Protein 4L7V (pdb70)

Solvent-accessible surface area: 9055 Å² total; per-residue (Å²): 134,95,124,24,72,196,19,32,100,77,0,40,120,78,55,3,86,29,109,75,2,20,63,6,1,77,59,11,66,90,101,64,12,108,52,115,160,75,11,35,37,20,0,47,2,1,54,21,0,53,8,65,70,139,4,65,0,0,0,3,23,5,18,42,0,21,17,0,0,0,0,8,98,18,7,106,56,0,13,0,2,14,64,49,62,79,66,12,145,28,0,85,87,9,5,101,112,44,101,12,149,37,24,28,24,79,54,6,24,5,63,106,1,24,86,90,102,29,88,0,38,0,0,0,0,28,11,7,3,53,158,40,3,106,35,0,33,99,16,0,15,99,34,0,41,0,0,0,0,23,13,117,122,101,9,54,0,54,39,12,22,64,101,76,56,111,89,86,74,98,134,39,55,66,18,175,42,108,92,20,63,64,50,128,77,70

Sequence (186 aa):
NPKADRLIQFLTEQGITSPQVLAAIHALPREEFFVAPSQPYIVAKMTELLALTPETKVLEIGTGSGYQTAVLAKLVNHVFTVERIKTLQWDAKRRLKQLDIYNVSTKHGDGWQGWPARGPFDAILVTAAAAKKVPQSLLDQLAEGGRMVIPVGEDEQYLYKIVRQGGQFISERVEAVRFVPLVAGDLA

Radius of gyration: 15.43 Å; Cα contacts (8 Å, |Δi|>4): 379; chains: 1; bounding box: 36×45×43 Å

Secondary structure (DSSP, 8-state):
-HHHHHHHHHHHHHT---HHHHHHHHTS-GGGTT----HHHHHHHHHHTT--TT-EEEEE--TTSHHHHHHHTTSSEEEEEESSHHHHHHHHHHHHHTT--SEEEEES-GGG--TTS--EEEEEE-SBBSS--HHHHHTEEEEEEEEEEEESSSEEEEEEEEETTEEEEEEEEE----B---SS--

Organism: Vibrio cholerae serotype O1 (strain ATCC 39541 / Classical Ogawa 395 / O395) (NCBI:txid345073)

CATH classification: 3.40.50.150

InterPro domains:
  IPR000682 Protein-L-isoaspartate(D-aspartate) O-methyltransferase [MF_00090] (1-208)
  IPR000682 Protein-L-isoaspartate(D-aspartate) O-methyltransferase [PS01279] (130-145)
  IPR000682 Protein-L-isoaspartate(D-aspartate) O-methyltransferase [PTHR11579] (7-203)
  IPR000682 Protein-L-isoaspartate(D-aspartate) O-methyltransferase [TIGR00080] (5-206)
  IPR029063 S-adenosyl-L-methionine-dependent methyltransferase superfamily [G3DSA:3.40.50.150] (3-206)
  IPR029063 S-adenosyl-L-methionine-dependent methyltransferase superfamily [SSF53335] (14-204)

Nearest PDB structures (foldseek):
  4l7v-assembly1_A  TM=1.005E+00  e=3.233E-41  Vibrio cholerae O395
  3lbf-assembly3_C  TM=9.858E-01  e=3.758E-30  Escherichia coli K-12
  3lbf-assembly4_D  TM=9.711E-01  e=1.357E-28  Escherichia coli K-12
  2yxe-assembly1_B  TM=9.554E-01  e=6.424E-20  Methanocaldococcus jannaschii DSM 2661
  8qby-assembly1_t  TM=8.990E-01  e=7.513E-18  Paracoccus denitrificans PD1222

B-factor: mean 43.76, std 14.06, range [22.25, 121.15]

Foldseek 3Di:
DCVLVVLLVVLVVVVQDPVLLSVLLSVDDPVCLVPVDDPNVLRVLLVLQVAAQDFEEEEEACASVNSVSSVLSHYQAYEYEHQEVVRQVNNVVVCVVVVRDRYHYDHDACLQTDVVPAQGQEYEYQFEEQDRSVNNVVSHDEQHKYWHWHRDPWIWIWIWHHYPNDIDIDTDGTDDHHHRDDDHGD

Structure (mmCIF, N/CA/C/O backbone):
data_4L7V
#
_entry.id   4L7V
#
_cell.length_a   46.904
_cell.length_b   46.904
_cell.length_c   161.182
_cell.angle_alpha   90.00
_cell.angle_beta   90.00
_cell.angle_gamma   90.00
#
_symmetry.space_group_name_H-M   'P 41 21 2'
#
loop_
_entity.id
_entity.type
_entity.pdbx_description
1 polymer 'Protein-L-isoaspartate O-methyltransferase'
2 non-polymer S-ADENOSYL-L-HOMOCYSTEINE
3 non-polymer 'CALCIUM ION'
4 non-polymer 'ACETATE ION'
5 water water
#
loop_
_atom_site.group_PDB
_atom_site.id
_atom_site.type_symbol
_atom_site.label_atom_id
_atom_site.label_alt_id
_atom_site.label_comp_id
_atom_site.label_asym_id
_atom_site.label_entity_id
_atom_site.label_seq_id
_atom_site.pdbx_PDB_ins_code
_atom_site.Cartn_x
_atom_site.Cartn_y
_atom_site.Cartn_z
_atom_site.occupancy
_atom_site.B_iso_or_equiv
_atom_site.auth_seq_id
_atom_site.auth_comp_id
_atom_site.auth_asym_id
_atom_site.auth_atom_id
_atom_site.pdbx_PDB_model_num
ATOM 1 N N . ASN A 1 20 ? 1.213 10.080 -14.223 1.00 89.48 3 ASN A N 1
ATOM 2 C CA . ASN A 1 20 ? 0.491 8.895 -13.772 1.00 88.06 3 ASN A CA 1
ATOM 3 C C . ASN A 1 20 ? -0.973 9.179 -13.445 1.00 82.64 3 ASN A C 1
ATOM 4 O O . ASN A 1 20 ? -1.292 10.198 -12.830 1.00 80.24 3 ASN A O 1
ATOM 9 N N . PRO A 1 21 ? -1.864 8.263 -13.855 1.00 79.82 4 PRO A N 1
ATOM 10 C CA . PRO A 1 21 ? -3.321 8.409 -13.785 1.00 75.88 4 PRO A CA 1
ATOM 11 C C . PRO A 1 21 ? -3.836 8.896 -12.433 1.00 70.17 4 PRO A C 1
ATOM 12 O O . PRO A 1 21 ? -4.409 9.985 -12.381 1.00 68.45 4 PRO A O 1
ATOM 16 N N . LYS A 1 22 ? -3.642 8.122 -11.367 1.00 66.95 5 LYS A N 1
ATOM 17 C CA . LYS A 1 22 ? -4.227 8.472 -10.067 1.00 62.04 5 LYS A CA 1
ATOM 18 C C . LYS A 1 22 ? -3.862 9.878 -9.582 1.00 56.78 5 LYS A C 1
ATOM 19 O O . LYS A 1 22 ? -4.733 10.628 -9.139 1.00 55.90 5 LYS A O 1
ATOM 25 N N . ALA A 1 23 ? -2.583 10.234 -9.663 1.00 54.22 6 ALA A N 1
ATOM 26 C CA . ALA A 1 23 ? -2.157 11.581 -9.294 1.00 50.00 6 ALA A CA 1
ATOM 27 C C . ALA A 1 23 ? -2.903 12.607 -10.140 1.00 50.02 6 ALA A C 1
ATOM 28 O O . ALA A 1 23 ? -3.463 13.573 -9.621 1.00 48.65 6 ALA A O 1
ATOM 30 N N . ASP A 1 24 ? -2.919 12.370 -11.448 1.00 52.58 7 ASP A N 1
ATOM 31 C CA . ASP A 1 24 ? -3.590 13.254 -12.393 1.00 52.78 7 ASP A CA 1
ATOM 32 C C . ASP A 1 24 ? -5.109 13.259 -12.204 1.00 49.69 7 ASP A C 1
ATOM 33 O O . ASP A 1 24 ? -5.744 14.310 -12.277 1.00 48.93 7 ASP A O 1
ATOM 38 N N . ARG A 1 25 ? -5.694 12.089 -11.972 1.00 48.47 8 ARG A N 1
ATOM 39 C CA . ARG A 1 25 ? -7.128 12.019 -11.745 1.00 47.65 8 ARG A CA 1
ATOM 40 C C . ARG A 1 25 ? -7.504 12.889 -10.547 1.00 46.90 8 ARG A C 1
ATOM 41 O O . ARG A 1 25 ? -8.429 13.699 -10.627 1.00 49.09 8 ARG A O 1
ATOM 49 N N . LEU A 1 26 ? -6.770 12.741 -9.447 1.00 45.58 9 LEU A N 1
ATOM 50 C CA . LEU A 1 26 ? -7.073 13.494 -8.235 1.00 43.07 9 LEU A CA 1
ATOM 51 C C . LEU A 1 26 ? -6.929 14.995 -8.436 1.00 42.30 9 LEU A C 1
ATOM 52 O O . LEU A 1 26 ? -7.781 15.773 -8.000 1.00 40.61 9 LEU A O 1
ATOM 57 N N . ILE A 1 27 ? -5.841 15.407 -9.077 1.00 41.73 10 ILE A N 1
ATOM 58 C CA . ILE A 1 27 ? -5.630 16.823 -9.323 1.00 40.94 10 ILE A CA 1
ATOM 59 C C . ILE A 1 27 ? -6.729 17.349 -10.239 1.00 40.63 10 ILE A C 1
ATOM 60 O O . ILE A 1 27 ? -7.235 18.460 -10.046 1.00 37.85 10 ILE A O 1
ATOM 65 N N . GLN A 1 28 ? -7.099 16.544 -11.235 1.00 39.08 11 GLN A N 1
ATOM 66 C CA . GLN A 1 28 ? -8.203 16.900 -12.123 1.00 39.61 11 GLN A CA 1
ATOM 67 C C . GLN A 1 28 ? -9.474 17.117 -11.311 1.00 41.39 11 GLN A C 1
ATOM 68 O O . GLN A 1 28 ? -10.167 18.117 -11.481 1.00 38.36 11 GLN A O 1
ATOM 74 N N . PHE A 1 29 ? -9.770 16.170 -10.426 1.00 43.74 12 PHE A N 1
ATOM 75 C CA . PHE A 1 29 ? -10.907 16.281 -9.507 1.00 46.36 12 PHE A CA 1
ATOM 76 C C . PHE A 1 29 ? -10.923 17.601 -8.742 1.00 41.93 12 PHE A C 1
ATOM 77 O O . PHE A 1 29 ? -11.921 18.320 -8.743 1.00 44.09 12 PHE A O 1
ATOM 85 N N . LEU A 1 30 ? -9.811 17.914 -8.091 1.00 34.86 13 LEU A N 1
ATOM 86 C CA . LEU A 1 30 ? -9.735 19.110 -7.268 1.00 38.37 13 LEU A CA 1
ATOM 87 C C . LEU A 1 30 ? -10.042 20.375 -8.068 1.00 41.82 13 LEU A C 1
ATOM 88 O O . LEU A 1 30 ? -10.795 21.242 -7.605 1.00 42.11 13 LEU A O 1
ATOM 93 N N . THR A 1 31 ? -9.466 20.486 -9.266 1.00 41.54 14 THR A N 1
ATOM 94 C CA . THR A 1 31 ? -9.672 21.681 -10.077 1.00 34.96 14 THR A CA 1
ATOM 95 C C . THR A 1 31 ? -11.153 21.852 -10.385 1.00 38.99 14 THR A C 1
ATOM 96 O O . THR A 1 31 ? -11.668 22.970 -10.431 1.00 38.32 14 THR A O 1
ATOM 100 N N . GLU A 1 32 ? -11.842 20.733 -10.575 1.00 41.98 15 GLU A N 1
ATOM 101 C CA . GLU A 1 32 ? -13.279 20.761 -10.829 1.00 46.27 15 GLU A CA 1
ATOM 102 C C . GLU A 1 32 ? -14.057 21.227 -9.600 1.00 49.05 15 GLU A C 1
ATOM 103 O O . GLU A 1 32 ? -15.168 21.751 -9.721 1.00 53.13 15 GLU A O 1
ATOM 109 N N . GLN A 1 33 ? -13.473 21.026 -8.421 1.00 43.29 16 GLN A N 1
ATOM 110 C CA . GLN A 1 33 ? -14.092 21.454 -7.180 1.00 41.85 16 GLN A CA 1
ATOM 111 C C . GLN A 1 33 ? -13.811 22.919 -6.908 1.00 44.01 16 GLN A C 1
ATOM 112 O O . GLN A 1 33 ? -14.387 23.505 -6.001 1.00 46.49 16 GLN A O 1
ATOM 118 N N . GLY A 1 34 ? -12.918 23.515 -7.688 1.00 41.96 17 GLY A N 1
ATOM 119 C CA . GLY A 1 34 ? -12.632 24.930 -7.530 1.00 40.28 17 GLY A CA 1
ATOM 120 C C . GLY A 1 34 ? -11.330 25.189 -6.799 1.00 38.83 17 GLY A C 1
ATOM 121 O O . GLY A 1 34 ? -11.103 26.272 -6.258 1.00 31.30 17 GLY A O 1
ATOM 122 N N . ILE A 1 35 ? -10.464 24.186 -6.792 1.00 39.72 18 ILE A N 1
ATOM 123 C CA . ILE A 1 35 ? -9.164 24.315 -6.152 1.00 39.32 18 ILE A CA 1
ATOM 124 C C . ILE A 1 35 ? -8.073 24.321 -7.213 1.00 41.16 18 ILE A C 1
ATOM 125 O O . ILE A 1 35 ? -7.749 23.279 -7.775 1.00 43.23 18 ILE A O 1
ATOM 130 N N . THR A 1 36 ? -7.504 25.491 -7.489 1.00 41.69 19 THR A N 1
ATOM 131 C CA . THR A 1 36 ? -6.541 25.608 -8.579 1.00 42.28 19 THR A CA 1
ATOM 132 C C . THR A 1 36 ? -5.235 26.274 -8.185 1.00 40.94 19 THR A C 1
ATOM 133 O O . THR A 1 36 ? -4.441 26.628 -9.048 1.00 41.33 19 THR A O 1
ATOM 137 N N . SER A 1 37 ? -5.017 26.461 -6.890 1.00 36.39 20 SER A N 1
ATOM 138 C CA . SER A 1 37 ? -3.740 26.974 -6.429 1.00 36.79 20 SER A CA 1
ATOM 139 C C . SER A 1 37 ? -2.672 26.005 -6.899 1.00 36.60 20 SER A C 1
ATOM 140 O O .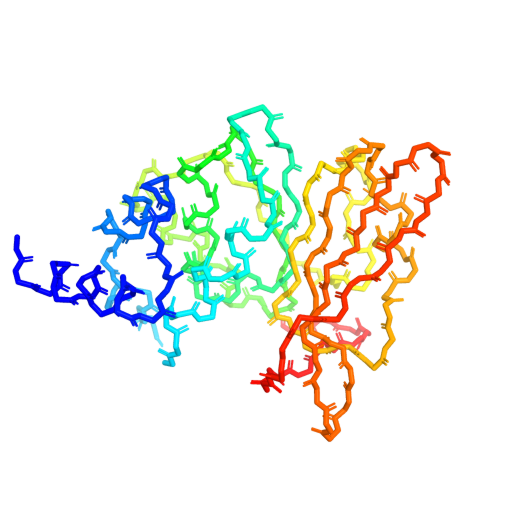 SER A 1 37 ? -2.647 24.854 -6.470 1.00 38.34 20 SER A O 1
ATOM 143 N N . PRO A 1 38 ? -1.795 26.454 -7.809 1.00 39.56 21 PRO A N 1
ATOM 144 C CA . PRO A 1 38 ? -0.802 25.525 -8.353 1.00 41.49 21 PRO A CA 1
ATOM 145 C C . PRO A 1 38 ? 0.058 24.956 -7.238 1.00 43.38 21 PRO A C 1
ATOM 146 O O . PRO A 1 38 ? 0.421 23.783 -7.279 1.00 44.95 21 PRO A O 1
ATOM 150 N N . GLN A 1 39 ? 0.367 25.789 -6.249 1.00 45.11 22 GLN A N 1
ATOM 151 C CA . GLN A 1 39 ? 1.140 25.376 -5.084 1.00 45.62 22 GLN A CA 1
ATOM 152 C C . GLN A 1 39 ? 0.528 24.144 -4.423 1.00 39.21 22 GLN A C 1
ATOM 153 O O . GLN A 1 39 ? 1.177 23.109 -4.279 1.00 39.45 22 GLN A O 1
ATOM 159 N N . VAL A 1 40 ? -0.728 24.263 -4.022 1.00 33.19 23 VAL A N 1
ATOM 160 C CA . VAL A 1 40 ? -1.376 23.185 -3.294 1.00 34.83 23 VAL A CA 1
ATOM 161 C C . VAL A 1 40 ? -1.522 21.922 -4.129 1.00 33.84 23 VAL A C 1
ATOM 162 O O . VAL A 1 40 ? -1.280 20.824 -3.637 1.00 39.22 23 VAL A O 1
ATOM 166 N N . LEU A 1 41 ? -1.913 22.076 -5.385 1.00 32.58 24 LEU A N 1
ATOM 167 C CA . LEU A 1 41 ? -2.077 20.929 -6.286 1.00 34.92 24 LEU A CA 1
ATOM 168 C C . LEU A 1 41 ? -0.785 20.134 -6.515 1.00 35.68 24 LEU A C 1
ATOM 169 O O . LEU A 1 41 ? -0.813 18.910 -6.653 1.00 34.82 24 LEU A O 1
ATOM 174 N N . ALA A 1 42 ? 0.344 20.827 -6.577 1.00 34.11 25 ALA A N 1
ATOM 175 C CA . ALA A 1 42 ? 1.618 20.147 -6.781 1.00 36.77 25 ALA A CA 1
ATOM 176 C C . ALA A 1 42 ? 2.044 19.428 -5.505 1.00 39.14 25 ALA A C 1
ATOM 177 O O . ALA A 1 42 ? 2.457 18.271 -5.543 1.00 38.87 25 ALA A O 1
ATOM 179 N N . ALA A 1 43 ? 1.957 20.125 -4.376 1.00 39.70 26 ALA A N 1
ATOM 180 C CA . ALA A 1 43 ? 2.214 19.496 -3.082 1.00 40.25 26 ALA A CA 1
ATOM 181 C C . ALA A 1 43 ? 1.444 18.186 -3.017 1.00 39.17 26 ALA A C 1
ATOM 182 O O . ALA A 1 43 ? 2.013 17.134 -2.754 1.00 40.23 26 ALA A O 1
ATOM 184 N N . ILE A 1 44 ? 0.148 18.260 -3.295 1.00 38.35 27 ILE A N 1
ATOM 185 C CA . ILE A 1 44 ? -0.727 17.099 -3.207 1.00 37.03 27 ILE A CA 1
ATOM 186 C C . ILE A 1 44 ? -0.372 16.007 -4.203 1.00 38.82 27 ILE A C 1
ATOM 187 O O . ILE A 1 44 ? -0.291 14.833 -3.849 1.00 42.31 27 ILE A O 1
ATOM 192 N N . HIS A 1 45 ? -0.148 16.401 -5.451 1.00 42.32 28 HIS A N 1
ATOM 193 C CA . HIS A 1 45 ? 0.181 15.461 -6.516 1.00 40.30 28 HIS A CA 1
ATOM 194 C C . HIS A 1 45 ? 1.451 14.666 -6.212 1.00 41.98 28 HIS A C 1
ATOM 195 O O . HIS A 1 45 ? 1.630 13.550 -6.705 1.00 43.35 28 HIS A O 1
ATOM 202 N N . ALA A 1 46 ? 2.329 15.240 -5.398 1.00 42.25 29 ALA A N 1
ATOM 203 C CA . ALA A 1 46 ? 3.615 14.615 -5.114 1.00 46.95 29 ALA A CA 1
ATOM 204 C C . ALA A 1 46 ? 3.507 13.488 -4.085 1.00 48.72 29 ALA A C 1
ATOM 205 O O . ALA A 1 46 ? 4.458 12.735 -3.876 1.00 52.80 29 ALA A O 1
ATOM 207 N N . LEU A 1 47 ? 2.344 13.369 -3.451 1.00 45.51 30 LEU A N 1
ATOM 208 C CA . LEU A 1 47 ? 2.179 12.459 -2.320 1.00 46.60 30 LEU A CA 1
ATOM 209 C C . LEU A 1 47 ? 1.280 11.263 -2.614 1.00 46.93 30 LEU A C 1
ATOM 210 O O . LEU A 1 47 ? 0.090 11.431 -2.882 1.00 47.34 30 LEU A O 1
ATOM 215 N N . PRO A 1 48 ? 1.839 10.046 -2.543 1.00 46.91 31 PRO A N 1
ATOM 216 C CA . PRO A 1 48 ? 1.015 8.848 -2.724 1.00 49.46 31 PRO A CA 1
ATOM 217 C C . PRO A 1 48 ? 0.002 8.738 -1.595 1.00 54.61 31 PRO A C 1
ATOM 218 O O . PRO A 1 48 ? 0.322 8.317 -0.481 1.00 57.67 31 PRO A O 1
ATOM 222 N N . ARG A 1 49 ? -1.223 9.145 -1.886 1.00 56.55 32 ARG A N 1
ATOM 223 C CA . ARG A 1 49 ? -2.265 9.187 -0.880 1.00 57.60 32 ARG A CA 1
ATOM 224 C C . ARG A 1 49 ? -2.454 7.807 -0.262 1.00 59.14 32 ARG A C 1
ATOM 225 O O . ARG A 1 49 ? -2.629 7.673 0.952 1.00 58.67 32 ARG A O 1
ATOM 233 N N . GLU A 1 50 ? -2.387 6.781 -1.103 1.00 58.70 33 GLU A N 1
ATOM 234 C CA A GLU A 1 50 ? -2.653 5.419 -0.654 0.31 61.50 33 GLU A CA 1
ATOM 235 C CA B GLU A 1 50 ? -2.637 5.411 -0.678 0.69 61.65 33 GLU A CA 1
ATOM 236 C C . GLU A 1 50 ? -1.581 4.898 0.300 1.00 62.27 33 GLU A C 1
ATOM 237 O O . GLU A 1 50 ? -1.745 3.843 0.915 1.00 65.74 33 GLU A O 1
ATOM 248 N N . PHE A 1 51 ? -0.492 5.643 0.434 1.00 56.83 34 PHE A N 1
ATOM 249 C CA . PHE A 1 51 ? 0.587 5.253 1.336 1.00 52.92 34 PHE A CA 1
ATOM 250 C C . PHE A 1 51 ? 0.282 5.690 2.767 1.00 51.56 34 PHE A C 1
ATOM 251 O O . PHE A 1 51 ? 0.788 5.124 3.737 1.00 50.03 34 PHE A O 1
ATOM 259 N N . PHE A 1 52 ? -0.561 6.701 2.899 1.00 51.26 35 PHE A N 1
ATOM 260 C CA . PHE A 1 52 ? -0.930 7.172 4.217 1.00 52.46 35 PHE A CA 1
ATOM 261 C C . PHE A 1 52 ? -2.103 6.371 4.783 1.00 59.35 35 PHE A C 1
ATOM 262 O O . PHE A 1 52 ? -3.032 6.918 5.371 1.00 57.00 35 PHE A O 1
ATOM 270 N N . VAL A 1 53 ? -2.041 5.059 4.586 1.00 69.51 36 VAL A N 1
ATOM 271 C CA . VAL A 1 53 ? -2.934 4.127 5.260 1.00 79.97 36 VAL A CA 1
ATOM 272 C C . VAL A 1 53 ? -2.100 2.942 5.734 1.00 91.50 36 VAL A C 1
ATOM 273 O O . VAL A 1 53 ? -2.618 1.842 5.924 1.00 95.00 36 VAL A O 1
ATOM 277 N N . ALA A 1 54 ? -0.804 3.189 5.928 1.00 97.97 37 ALA A N 1
ATOM 278 C CA . ALA A 1 54 ? 0.174 2.144 6.242 1.00 107.03 37 ALA A CA 1
ATOM 279 C C . ALA A 1 54 ? -0.366 1.047 7.171 1.00 115.15 37 ALA A C 1
ATOM 280 O O . ALA A 1 54 ? -0.776 -0.013 6.692 1.00 118.19 37 ALA A O 1
ATOM 282 N N . PRO A 1 55 ? -0.354 1.283 8.499 1.00 118.42 38 PRO A N 1
ATOM 283 C CA . PRO A 1 55 ? -1.005 0.328 9.407 1.00 121.15 38 PRO A CA 1
ATOM 284 C C . PRO A 1 55 ? -2.526 0.475 9.399 1.00 119.81 38 PRO A C 1
ATOM 285 O O . PRO A 1 55 ? -3.179 0.019 10.340 1.00 120.34 38 PRO A O 1
ATOM 289 N N . SER A 1 76 ? -11.339 9.432 2.799 1.00 88.24 59 SER A N 1
ATOM 290 C CA . SER A 1 76 ? -12.145 10.647 2.869 1.00 86.53 59 SER A CA 1
ATOM 291 C C . SER A 1 76 ? -11.725 11.685 1.828 1.00 81.33 59 SER A C 1
ATOM 292 O O . SER A 1 76 ? -11.065 11.361 0.838 1.00 83.30 59 SER A O 1
ATOM 295 N N . GLN A 1 77 ? -12.103 12.937 2.072 1.00 71.77 60 GLN A N 1
ATOM 296 C CA . GLN A 1 77 ? -11.954 13.986 1.075 1.00 62.67 60 GLN A CA 1
ATOM 297 C C . GLN A 1 77 ? -10.595 14.670 1.048 1.00 52.81 60 GLN A C 1
ATOM 298 O O . GLN A 1 77 ? -10.273 15.476 1.913 1.00 48.95 60 GLN A O 1
ATOM 304 N N . PRO A 1 78 ? -9.801 14.361 0.022 1.00 48.22 61 PRO A N 1
ATOM 305 C CA . PRO A 1 78 ? -8.592 15.134 -0.263 1.00 45.24 61 PRO A CA 1
ATOM 306 C C . PRO A 1 78 ? -8.961 16.566 -0.655 1.00 40.40 61 PRO A C 1
ATOM 307 O O . PRO A 1 78 ? -8.099 17.442 -0.643 1.00 38.07 61 PRO A O 1
ATOM 311 N N . TYR A 1 79 ? -10.225 16.805 -0.996 1.00 37.73 62 TYR A N 1
ATOM 312 C CA . TYR A 1 79 ? -10.691 18.175 -1.173 1.00 38.20 62 TYR A CA 1
ATOM 313 C C . TYR A 1 79 ? -10.578 19.020 0.111 1.00 38.99 62 TYR A C 1
ATOM 314 O O . TYR A 1 79 ? -10.115 20.160 0.075 1.00 40.88 62 TYR A O 1
ATOM 323 N N . ILE A 1 80 ? -11.018 18.469 1.239 1.00 38.50 63 ILE A N 1
ATOM 324 C CA . ILE A 1 80 ? -10.918 19.176 2.514 1.00 36.14 63 ILE A CA 1
ATOM 325 C C . ILE A 1 80 ? -9.472 19.587 2.793 1.00 32.22 63 ILE A C 1
ATOM 326 O O . ILE A 1 80 ? -9.191 20.710 3.248 1.00 29.70 63 ILE A O 1
ATOM 331 N N . VAL A 1 81 ? -8.553 18.670 2.521 1.00 29.83 64 VAL A N 1
ATOM 332 C CA . VAL A 1 81 ? -7.141 18.955 2.709 1.00 29.73 64 VAL A CA 1
ATOM 333 C C . VAL A 1 81 ? -6.659 20.096 1.823 1.00 33.89 64 VAL A C 1
ATOM 334 O O . VAL A 1 81 ? -5.862 20.925 2.254 1.00 35.75 64 VAL A O 1
ATOM 338 N N . ALA A 1 82 ? -7.128 20.114 0.575 1.00 35.63 65 ALA A N 1
ATOM 339 C CA . ALA A 1 82 ? -6.738 21.131 -0.399 1.00 33.85 65 ALA A CA 1
ATOM 340 C C . ALA A 1 82 ? -7.277 22.496 -0.000 1.00 31.45 65 ALA A C 1
ATOM 341 O O . ALA A 1 82 ? -6.557 23.501 -0.034 1.00 31.16 65 ALA A O 1
ATOM 343 N N . LYS A 1 83 ? -8.548 22.522 0.387 1.00 31.92 66 LYS A N 1
ATOM 344 C CA . LYS A 1 83 ? -9.211 23.764 0.788 1.00 31.87 66 LYS A CA 1
ATOM 345 C C . LYS A 1 83 ? -8.576 24.376 2.043 1.00 30.56 66 LYS A C 1
ATOM 346 O O . LYS A 1 83 ? -8.211 25.551 2.042 1.00 30.46 66 LYS A O 1
ATOM 352 N N . MET A 1 84 ? -8.424 23.580 3.099 1.00 31.83 67 MET A N 1
ATOM 353 C CA . MET A 1 84 ? -7.817 24.083 4.334 1.00 31.30 67 MET A CA 1
ATOM 354 C C . MET A 1 84 ? -6.405 24.578 4.048 1.00 33.01 67 MET A C 1
ATOM 355 O O . MET A 1 84 ? -6.005 25.647 4.511 1.00 33.40 67 MET A O 1
ATOM 360 N N . THR A 1 85 ? -5.667 23.795 3.265 1.00 35.16 68 THR A N 1
ATOM 361 C CA . THR A 1 85 ? -4.295 24.133 2.897 1.00 35.67 68 THR A CA 1
ATOM 362 C C . THR A 1 85 ? -4.244 25.447 2.147 1.00 36.70 68 THR A C 1
ATOM 363 O O . THR A 1 85 ? -3.389 26.283 2.407 1.00 38.76 68 THR A O 1
ATOM 367 N N . GLU A 1 86 ? -5.164 25.614 1.205 1.00 38.65 69 GLU A N 1
ATOM 368 C CA . GLU A 1 86 ? -5.251 26.834 0.420 1.00 39.57 69 GLU A CA 1
ATOM 369 C C . GLU A 1 86 ? -5.543 28.029 1.328 1.00 38.09 69 GLU A C 1
ATOM 370 O O . GLU A 1 86 ? -4.981 29.107 1.154 1.00 37.90 69 GLU A O 1
ATOM 376 N N . LEU A 1 87 ? -6.412 27.824 2.311 1.00 35.63 70 LEU A N 1
ATOM 377 C CA . LEU A 1 87 ? -6.822 28.898 3.220 1.00 33.18 70 LEU A CA 1
ATOM 378 C C . LEU A 1 87 ? -5.690 29.451 4.076 1.00 30.14 70 LEU A C 1
ATOM 379 O O . LEU A 1 87 ? -5.720 30.621 4.462 1.00 27.73 70 LEU A O 1
ATOM 384 N N . LEU A 1 88 ? -4.704 28.612 4.387 1.00 29.77 71 LEU A N 1
ATOM 385 C CA . LEU A 1 88 ? -3.585 29.037 5.232 1.00 28.61 71 LEU A CA 1
ATOM 386 C C . LEU A 1 88 ? -2.671 29.983 4.480 1.00 33.20 71 LEU A C 1
ATOM 387 O O . LEU A 1 88 ? -1.796 30.613 5.071 1.00 35.56 71 LEU A O 1
ATOM 392 N N . ALA A 1 89 ? -2.862 30.079 3.167 1.00 34.75 72 ALA A N 1
ATOM 393 C CA . ALA A 1 89 ? -2.049 30.975 2.359 1.00 34.13 72 ALA A CA 1
ATOM 394 C C . ALA A 1 89 ? -0.573 30.811 2.718 1.00 35.93 72 ALA A C 1
ATOM 395 O O . ALA A 1 89 ? 0.068 31.747 3.195 1.00 36.16 72 ALA A O 1
ATOM 397 N N . LEU A 1 90 ? -0.033 29.621 2.485 1.00 34.58 73 LEU A N 1
ATOM 398 C CA . LEU A 1 90 ? 1.311 29.316 2.948 1.00 35.91 73 LEU A CA 1
ATOM 399 C C . LEU A 1 90 ? 2.365 29.950 2.075 1.00 41.54 73 LEU A C 1
ATOM 400 O O . LEU A 1 90 ? 2.155 30.174 0.887 1.00 45.94 73 LEU A O 1
ATOM 405 N N . THR A 1 91 ? 3.505 30.246 2.680 1.00 42.71 74 THR A N 1
ATOM 406 C CA . THR A 1 91 ? 4.674 30.664 1.930 1.00 41.36 74 THR A CA 1
ATOM 407 C C . THR A 1 91 ? 5.877 29.975 2.547 1.00 42.19 74 THR A C 1
ATOM 408 O O . THR A 1 91 ? 5.861 29.629 3.727 1.00 45.87 74 THR A O 1
ATOM 412 N N . PRO A 1 92 ? 6.920 29.752 1.748 1.00 43.44 75 PRO A N 1
ATOM 413 C CA . PRO A 1 92 ? 8.095 29.012 2.216 1.00 47.19 75 PRO A CA 1
ATOM 414 C C . PRO A 1 92 ? 8.656 29.553 3.530 1.00 54.96 75 PRO A C 1
ATOM 415 O O . PRO A 1 92 ? 9.358 28.819 4.222 1.00 60.96 75 PRO A O 1
ATOM 419 N N . GLU A 1 93 ? 8.344 30.801 3.874 1.00 54.03 76 GLU A N 1
ATOM 420 C CA . GLU A 1 93 ? 8.815 31.389 5.130 1.00 52.47 76 GLU A CA 1
ATOM 421 C C . GLU A 1 93 ? 7.815 31.217 6.273 1.00 50.25 76 GLU A C 1
ATOM 422 O O . GLU A 1 93 ? 7.990 31.773 7.354 1.00 51.65 76 GLU A O 1
ATOM 428 N N . THR A 1 94 ? 6.767 30.442 6.032 1.00 46.39 77 THR A N 1
ATOM 429 C CA . THR A 1 94 ? 5.710 30.297 7.013 1.00 44.98 77 THR A CA 1
ATOM 430 C C . THR A 1 94 ? 6.060 29.241 8.047 1.00 47.18 77 THR A C 1
ATOM 431 O O . THR A 1 94 ? 6.532 28.155 7.706 1.00 51.46 77 THR A O 1
ATOM 435 N N . LYS A 1 95 ? 5.852 29.587 9.313 1.00 44.18 78 LYS A N 1
ATOM 436 C CA . LYS A 1 95 ? 6.047 28.662 10.421 1.00 44.02 78 LYS A CA 1
ATOM 437 C C . LYS A 1 95 ? 4.672 28.098 10.773 1.00 38.76 78 LYS A C 1
ATOM 438 O O . LYS A 1 95 ? 3.761 28.850 11.112 1.00 39.28 78 LYS A O 1
ATOM 444 N N . VAL A 1 96 ? 4.504 26.784 10.660 1.00 35.44 79 VAL A N 1
ATOM 445 C CA . VAL A 1 96 ? 3.173 26.185 10.787 1.00 32.50 79 VAL A CA 1
ATOM 446 C C . VAL A 1 96 ? 3.020 25.321 12.027 1.00 31.86 79 VAL A C 1
ATOM 447 O O . VAL A 1 96 ? 3.919 24.567 12.381 1.00 33.86 79 VAL A O 1
ATOM 451 N N . LEU A 1 97 ? 1.871 25.437 12.685 1.00 31.93 80 LEU A N 1
ATOM 452 C CA . LEU A 1 97 ? 1.491 24.498 13.728 1.00 28.19 80 LEU A CA 1
ATOM 453 C C . LEU A 1 97 ? 0.303 23.699 13.235 1.00 27.17 80 LEU A C 1
ATOM 454 O O . LEU A 1 97 ? -0.714 24.275 12.852 1.00 30.20 80 LEU A O 1
ATOM 459 N N . GLU A 1 98 ? 0.428 22.376 13.230 1.00 27.14 81 GLU A N 1
ATOM 460 C CA . GLU A 1 98 ? -0.695 21.512 12.868 1.00 26.61 81 GLU A CA 1
ATOM 461 C C . GLU A 1 98 ? -1.193 20.762 14.098 1.00 31.00 81 GLU A C 1
ATOM 462 O O . GLU A 1 98 ? -0.407 20.243 14.885 1.00 33.50 81 GLU A O 1
ATOM 468 N N . ILE A 1 99 ? -2.506 20.712 14.258 1.00 30.00 82 ILE A N 1
ATOM 469 C CA . ILE A 1 99 ? -3.104 19.934 15.317 1.00 27.40 82 ILE A CA 1
ATOM 470 C C . ILE A 1 99 ? -3.829 18.732 14.715 1.00 28.40 82 ILE A C 1
ATOM 471 O O . ILE A 1 99 ? -4.735 18.897 13.892 1.00 28.40 82 ILE A O 1
ATOM 476 N N . GLY A 1 100 ? -3.410 17.531 15.115 1.00 25.60 83 GLY A N 1
ATOM 477 C CA . GLY A 1 100 ? -4.038 16.299 14.676 1.00 25.96 83 GLY A CA 1
ATOM 478 C C . GLY A 1 100 ? -3.241 15.585 13.600 1.00 32.97 83 GLY A C 1
ATOM 479 O O . GLY A 1 100 ? -3.726 15.362 12.486 1.00 37.71 83 GLY A O 1
ATOM 480 N N . THR A 1 101 ? -2.013 15.213 13.927 1.00 33.33 84 THR A N 1
ATOM 481 C CA . THR A 1 101 ? -1.126 14.626 12.936 1.00 35.06 84 THR A CA 1
ATOM 482 C C . THR A 1 101 ? -1.762 13.476 12.153 1.00 36.94 84 THR A C 1
ATOM 483 O O . THR A 1 101 ? -1.662 13.418 10.923 1.00 43.46 84 THR A O 1
ATOM 487 N N . GLY A 1 102 ? -2.410 12.562 12.863 1.00 33.14 85 GLY A N 1
ATOM 488 C CA . GLY A 1 102 ? -3.127 11.464 12.230 1.00 32.54 85 GLY A CA 1
ATOM 489 C C . GLY A 1 102 ? -2.287 10.529 11.375 1.00 35.57 85 GLY A C 1
ATOM 490 O O . GLY A 1 102 ? -1.326 9.914 11.853 1.00 33.19 85 GLY A O 1
ATOM 491 N N . SER A 1 103 ? -2.666 10.393 10.106 1.00 34.05 86 SER A N 1
ATOM 492 C CA . SER A 1 103 ? -1.915 9.554 9.188 1.00 33.55 86 SER A CA 1
ATOM 493 C C . SER A 1 103 ? -0.653 10.279 8.776 1.00 38.46 86 SER A C 1
ATOM 494 O O . SER A 1 103 ? 0.308 9.662 8.325 1.00 40.15 86 SER A O 1
ATOM 497 N N . GLY A 1 104 ? -0.670 11.599 8.915 1.00 38.76 87 GLY A N 1
ATOM 498 C CA . GLY A 1 104 ? 0.445 12.418 8.478 1.00 40.83 87 GLY A CA 1
ATOM 499 C C . GLY A 1 104 ? 0.311 12.926 7.050 1.00 41.11 87 GLY A C 1
ATOM 500 O O . GLY A 1 104 ? 1.200 13.612 6.548 1.00 30.96 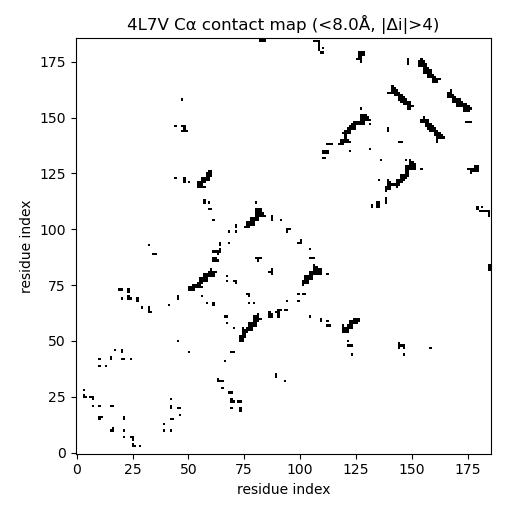87 GLY A O 1
ATOM 501 N N . TYR A 1 105 ? -0.801 12.597 6.398 1.00 40.87 88 TYR A N 1
ATOM 502 C CA . TYR A 1 105 ? -1.048 13.032 5.024 1.00 39.35 88 TYR A CA 1
ATOM 503 C C . TYR A 1 105 ? -1.038 14.544 4.908 1.00 35.27 88 TYR A C 1
ATOM 504 O O . TYR A 1 105 ? -0.252 15.112 4.150 1.00 35.94 88 TYR A O 1
ATOM 513 N N . GLN A 1 106 ? -1.922 15.195 5.655 1.00 32.15 89 GLN A N 1
ATOM 514 C CA . GLN A 1 106 ? -2.003 16.652 5.624 1.00 30.90 89 GLN A CA 1
ATOM 515 C C . GLN A 1 106 ? -0.715 17.278 6.160 1.00 34.36 89 GLN A C 1
ATOM 516 O O . GLN A 1 106 ? -0.361 18.411 5.805 1.00 35.65 89 GLN A O 1
ATOM 522 N N . THR A 1 107 ? -0.014 16.537 7.014 1.00 33.02 90 THR A N 1
ATOM 523 C CA . THR A 1 107 ? 1.272 16.985 7.528 1.00 33.85 90 THR A CA 1
ATOM 524 C C . THR A 1 107 ? 2.223 17.119 6.348 1.00 36.65 90 THR A C 1
ATOM 525 O O . THR A 1 107 ? 2.870 18.153 6.158 1.00 36.44 90 THR A O 1
ATOM 529 N N . ALA A 1 108 ? 2.286 16.053 5.555 1.00 37.69 91 ALA A N 1
ATOM 530 C CA . ALA A 1 108 ? 3.163 15.968 4.393 1.00 36.25 91 ALA A CA 1
ATOM 531 C C . ALA A 1 108 ? 2.875 17.065 3.377 1.00 34.22 91 ALA A C 1
ATOM 532 O O . ALA A 1 108 ? 3.799 17.658 2.818 1.00 33.48 91 ALA A O 1
ATOM 534 N N . VAL A 1 109 ? 1.593 17.332 3.146 1.00 32.62 92 VAL A N 1
ATOM 535 C CA . VAL A 1 109 ? 1.179 18.418 2.268 1.00 32.91 92 VAL A CA 1
ATOM 536 C C . VAL A 1 109 ? 1.761 19.750 2.730 1.00 33.74 92 VAL A C 1
ATOM 537 O O . VAL A 1 109 ? 2.267 20.532 1.928 1.00 37.41 92 VAL A O 1
ATOM 541 N N . LEU A 1 110 ? 1.676 19.998 4.032 1.00 31.36 93 LEU A N 1
ATOM 542 C CA . LEU A 1 110 ? 2.169 21.224 4.643 1.00 28.75 93 LEU A CA 1
ATOM 543 C C . LEU A 1 110 ? 3.672 21.362 4.498 1.00 32.88 93 LEU A C 1
ATOM 544 O O . LEU A 1 110 ? 4.183 22.449 4.231 1.00 37.76 93 LEU A O 1
ATOM 549 N N . ALA A 1 111 ? 4.378 20.254 4.702 1.00 36.30 94 ALA A N 1
ATOM 550 C CA . ALA A 1 111 ? 5.837 20.255 4.706 1.00 40.86 94 ALA A CA 1
ATOM 551 C C . ALA A 1 111 ? 6.422 20.601 3.348 1.00 44.83 94 ALA A C 1
ATOM 552 O O . ALA A 1 111 ? 7.502 21.186 3.271 1.00 49.67 94 ALA A O 1
ATOM 554 N N . LYS A 1 112 ? 5.720 20.238 2.278 1.00 42.57 95 LYS A N 1
ATOM 555 C CA . LYS A 1 112 ? 6.200 20.533 0.934 1.00 43.55 95 LYS A CA 1
ATOM 556 C C . LYS A 1 112 ? 6.093 22.025 0.671 1.00 44.68 95 LYS A C 1
ATOM 557 O O . LYS A 1 112 ? 6.662 22.533 -0.293 1.00 50.44 95 LYS A O 1
ATOM 563 N N . LEU A 1 113 ? 5.359 22.729 1.524 1.00 39.34 96 LEU A N 1
ATOM 564 C CA . LEU A 1 113 ? 4.990 24.103 1.215 1.00 38.90 96 LEU A CA 1
ATOM 565 C C . LEU A 1 113 ? 5.650 25.147 2.097 1.00 40.70 96 LEU A C 1
ATOM 566 O O . LEU A 1 113 ? 5.789 26.299 1.695 1.00 41.63 96 LEU A O 1
ATOM 571 N N . VAL A 1 114 ? 6.054 24.747 3.298 1.00 42.24 97 VAL A N 1
ATOM 572 C CA . VAL A 1 114 ? 6.685 25.675 4.224 1.00 41.48 97 VAL A CA 1
ATOM 573 C C . VAL A 1 114 ? 8.053 25.141 4.641 1.00 44.67 97 VAL A C 1
ATOM 574 O O . VAL A 1 114 ? 8.346 23.963 4.447 1.00 44.59 97 VAL A O 1
ATOM 578 N N . ASN A 1 115 ? 8.902 25.999 5.195 1.00 48.18 98 ASN A N 1
ATOM 579 C CA . ASN A 1 115 ? 10.224 25.543 5.615 1.00 52.44 98 ASN A CA 1
ATOM 580 C C . ASN A 1 115 ? 10.200 24.616 6.840 1.00 51.92 98 ASN A C 1
ATOM 581 O O . ASN A 1 115 ? 10.993 23.681 6.922 1.00 56.44 98 ASN A O 1
ATOM 586 N N . HIS A 1 116 ? 9.287 24.845 7.778 1.00 46.42 99 HIS A N 1
ATOM 587 C CA . HIS A 1 116 ? 9.164 23.907 8.895 1.00 45.92 99 HIS A CA 1
ATOM 588 C C . HIS A 1 116 ? 7.763 23.758 9.461 1.00 41.50 99 HIS A C 1
ATOM 589 O O . HIS A 1 116 ? 7.042 24.737 9.628 1.00 38.82 99 HIS A O 1
ATOM 596 N N . VAL A 1 117 ? 7.402 22.520 9.782 1.00 41.47 100 VAL A N 1
ATOM 597 C CA . VAL A 1 117 ? 6.101 22.217 10.365 1.00 37.72 100 VAL A CA 1
ATOM 598 C C . VAL A 1 117 ? 6.220 21.662 11.789 1.00 39.72 100 VAL A C 1
ATOM 599 O O . VAL A 1 117 ? 7.061 20.810 12.075 1.00 44.16 100 VAL A O 1
ATOM 603 N N . PHE A 1 118 ? 5.378 22.159 12.684 1.00 35.15 101 PHE A N 1
ATOM 604 C CA . PHE A 1 118 ? 5.286 21.601 14.025 1.00 35.91 101 PHE A CA 1
ATOM 605 C C . PHE A 1 118 ? 3.907 20.981 14.189 1.00 37.55 101 PHE A C 1
ATOM 606 O O . PHE A 1 118 ? 2.886 21.663 14.017 1.00 37.83 101 PHE A O 1
ATOM 614 N N . THR A 1 119 ? 3.869 19.690 14.515 1.00 37.37 102 THR A N 1
ATOM 615 C CA . THR A 1 119 ? 2.603 18.956 14.505 1.00 35.91 102 THR A CA 1
ATOM 616 C C . THR A 1 119 ? 2.342 18.154 15.783 1.00 36.39 102 THR A C 1
ATOM 617 O O . THR A 1 119 ? 3.245 17.535 16.354 1.00 39.94 102 THR A O 1
ATOM 621 N N . VAL A 1 120 ? 1.088 18.168 16.218 1.00 34.40 103 VAL A N 1
ATOM 622 C CA . VAL A 1 120 ? 0.704 17.585 17.497 1.00 35.19 103 VAL A CA 1
ATOM 623 C C . VAL A 1 120 ? -0.386 16.516 17.349 1.00 34.35 103 VAL A C 1
ATOM 624 O O . VAL A 1 120 ? -1.452 16.774 16.794 1.00 35.75 103 VAL A O 1
ATOM 628 N N . GLU A 1 121 ? -0.114 15.315 17.843 1.00 33.65 104 GLU A N 1
ATOM 629 C CA . GLU A 1 121 ? -1.118 14.255 17.865 1.00 34.22 104 GLU A CA 1
ATOM 630 C C . GLU A 1 121 ? -1.214 13.654 19.272 1.00 36.12 104 GLU A C 1
ATOM 631 O O . GLU A 1 121 ? -0.189 13.416 19.915 1.00 35.66 104 GLU A O 1
ATOM 637 N N . ARG A 1 122 ? -2.435 13.402 19.745 1.00 31.92 105 ARG A N 1
ATOM 638 C CA . ARG A 1 122 ? -2.623 12.917 21.108 1.00 32.56 105 ARG A CA 1
ATOM 639 C C . ARG A 1 122 ? -2.601 11.398 21.213 1.00 34.03 105 ARG A C 1
ATOM 640 O O . ARG A 1 122 ? -2.426 10.860 22.301 1.00 35.18 105 ARG A O 1
ATOM 648 N N . ILE A 1 123 ? -2.788 10.709 20.091 1.00 33.32 106 ILE A N 1
ATOM 649 C CA . ILE A 1 123 ? -2.743 9.251 20.072 1.00 37.22 106 ILE A CA 1
ATOM 650 C C . ILE A 1 123 ? -1.319 8.808 19.795 1.00 36.99 106 ILE A C 1
ATOM 651 O O . ILE A 1 123 ? -0.743 9.180 18.794 1.00 37.34 106 ILE A O 1
ATOM 656 N N . LYS A 1 124 ? -0.736 8.022 20.686 1.00 48.22 107 LYS A N 1
ATOM 657 C CA . LYS A 1 124 ? 0.690 7.747 20.588 1.00 40.73 107 LYS A CA 1
ATOM 658 C C . LYS A 1 124 ? 1.073 7.016 19.305 1.00 41.76 107 LYS A C 1
ATOM 659 O O . LYS A 1 124 ? 1.971 7.442 18.585 1.00 41.50 107 LYS A O 1
ATOM 665 N N . THR A 1 125 ? 0.408 5.901 19.038 1.00 43.25 108 THR A N 1
ATOM 666 C CA . THR A 1 125 ? 0.788 5.051 17.927 1.00 47.58 108 THR A CA 1
ATOM 667 C C . THR A 1 125 ? 0.668 5.812 16.613 1.00 45.00 108 THR A C 1
ATOM 668 O O . THR A 1 125 ? 1.460 5.600 15.700 1.00 43.59 108 THR A O 1
ATOM 672 N N . LEU A 1 126 ? -0.321 6.699 16.528 1.00 40.19 109 LEU A N 1
ATOM 673 C CA . LEU A 1 126 ? -0.516 7.515 15.337 1.00 41.00 109 LEU A CA 1
ATOM 674 C C . LEU A 1 126 ? 0.660 8.460 15.137 1.00 44.39 109 LEU A C 1
ATOM 675 O O . LEU A 1 126 ? 1.081 8.721 14.012 1.00 44.27 109 LEU A O 1
ATOM 680 N N . GLN A 1 127 ? 1.185 8.981 16.236 1.00 46.16 110 GLN A N 1
ATOM 681 C CA . GLN A 1 127 ? 2.324 9.878 16.165 1.00 47.58 110 GLN A CA 1
ATOM 682 C C . GLN A 1 127 ? 3.545 9.111 15.665 1.00 49.92 110 GLN A C 1
ATOM 683 O O . GLN A 1 127 ? 4.278 9.586 14.798 1.00 51.95 110 GLN A O 1
ATOM 689 N N . TRP A 1 128 ? 3.748 7.915 16.206 1.00 48.88 111 TRP A N 1
ATOM 690 C CA . TRP A 1 128 ? 4.838 7.053 15.772 1.00 54.00 111 TRP A CA 1
ATOM 691 C C . TRP A 1 128 ? 4.801 6.816 14.262 1.00 56.50 111 TRP A C 1
ATOM 692 O O . TRP A 1 128 ? 5.780 7.079 13.558 1.00 56.31 111 TRP A O 1
ATOM 703 N N . ASP A 1 129 ? 3.672 6.310 13.774 1.00 55.71 112 ASP A N 1
ATOM 704 C CA . ASP A 1 129 ? 3.519 6.012 12.357 1.00 55.05 112 ASP A CA 1
ATOM 705 C C . ASP A 1 129 ? 3.871 7.226 11.520 1.00 54.26 112 ASP A C 1
ATOM 706 O O . ASP A 1 129 ? 4.893 7.248 10.835 1.00 55.24 112 ASP A O 1
ATOM 711 N N . ALA A 1 130 ? 3.009 8.232 11.589 1.00 39.65 113 ALA A N 1
ATOM 712 C CA . ALA A 1 130 ? 3.185 9.458 10.830 1.00 37.84 113 ALA A CA 1
ATOM 713 C C . ALA A 1 130 ? 4.634 9.911 10.824 1.00 48.17 113 ALA A C 1
ATOM 714 O O . ALA A 1 130 ? 5.179 10.292 9.788 1.00 51.65 113 ALA A O 1
ATOM 716 N N . LYS A 1 131 ? 5.256 9.871 11.990 1.00 46.34 114 LYS A N 1
ATOM 717 C CA . LYS A 1 131 ? 6.656 10.227 12.108 1.00 47.97 114 LYS A CA 1
ATOM 718 C C . LYS A 1 131 ? 7.473 9.345 11.168 1.00 49.77 114 LYS A C 1
ATOM 719 O O . LYS A 1 131 ? 8.363 9.817 10.459 1.00 46.68 114 LYS A O 1
ATOM 725 N N . ARG A 1 132 ? 7.150 8.058 11.163 1.00 52.39 115 ARG A N 1
ATOM 726 C CA . ARG A 1 132 ? 7.879 7.086 10.368 1.00 57.47 115 ARG A CA 1
ATOM 727 C C . ARG A 1 132 ? 7.660 7.302 8.869 1.00 56.79 115 ARG A C 1
ATOM 728 O O . ARG A 1 132 ? 8.588 7.186 8.073 1.00 49.50 115 ARG A O 1
ATOM 736 N N . ARG A 1 133 ? 6.425 7.616 8.492 1.00 52.12 116 ARG A N 1
ATOM 737 C CA . ARG A 1 133 ? 6.095 7.841 7.093 1.00 50.48 116 ARG A CA 1
ATOM 738 C C . ARG A 1 133 ? 6.867 9.032 6.545 1.00 50.24 116 ARG A C 1
ATOM 739 O O . ARG A 1 133 ? 7.339 9.004 5.401 1.00 50.52 116 ARG A O 1
ATOM 747 N N . LEU A 1 134 ? 6.990 10.077 7.361 1.00 44.47 117 LEU A N 1
ATOM 748 C CA . LEU A 1 134 ? 7.600 11.323 6.910 1.00 43.45 117 LEU A CA 1
ATOM 749 C C . LEU A 1 1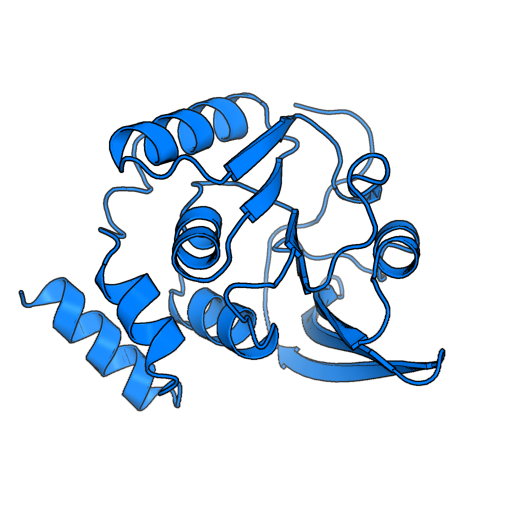34 ? 9.082 11.134 6.610 1.00 47.24 117 LEU A C 1
ATOM 750 O O . LEU A 1 134 ? 9.618 11.741 5.679 1.00 47.65 117 LEU A O 1
ATOM 755 N N . LYS A 1 135 ? 9.735 10.276 7.388 1.00 48.48 118 LYS A N 1
ATOM 756 C CA . LYS A 1 135 ? 11.140 9.952 7.157 1.00 52.18 118 LYS A CA 1
ATOM 757 C C . LYS A 1 135 ? 11.326 9.070 5.927 1.00 54.13 118 LYS A C 1
ATOM 758 O O . LYS A 1 135 ? 12.330 9.173 5.221 1.00 56.18 118 LYS A O 1
ATOM 764 N N . GLN A 1 136 ? 10.363 8.190 5.682 1.00 51.51 119 GLN A N 1
ATOM 765 C CA . GLN A 1 136 ? 10.421 7.307 4.528 1.00 59.54 119 GLN A CA 1
ATOM 766 C C . GLN A 1 136 ? 10.266 8.086 3.224 1.00 60.08 119 GLN A C 1
ATOM 767 O O . GLN A 1 136 ? 10.712 7.638 2.169 1.00 64.20 119 GLN A O 1
ATOM 773 N N . LEU A 1 137 ? 9.624 9.248 3.308 1.00 56.16 120 LEU A N 1
ATOM 774 C CA . LEU A 1 137 ? 9.436 10.119 2.154 1.00 53.55 120 LEU A CA 1
ATOM 775 C C . LEU A 1 137 ? 10.478 11.228 2.178 1.00 53.96 120 LEU A C 1
ATOM 776 O O . LEU A 1 137 ? 10.343 12.235 1.483 1.00 53.78 120 LEU A O 1
ATOM 781 N N . ASP A 1 138 ? 11.509 11.043 2.993 1.00 54.34 121 ASP A N 1
ATOM 782 C CA . ASP A 1 138 ? 12.570 12.035 3.127 1.00 56.77 121 ASP A CA 1
ATOM 783 C C . ASP A 1 138 ? 12.042 13.445 3.378 1.00 54.98 121 ASP A C 1
ATOM 784 O O . ASP A 1 138 ? 12.569 14.418 2.846 1.00 57.03 121 ASP A O 1
ATOM 789 N N . ILE A 1 139 ? 11.002 13.541 4.201 1.00 53.42 122 ILE A N 1
ATOM 790 C CA . ILE A 1 139 ? 10.471 14.825 4.646 1.00 48.47 122 ILE A CA 1
ATOM 791 C C . ILE A 1 139 ? 10.961 15.097 6.055 1.00 49.47 122 ILE A C 1
ATOM 792 O O . ILE A 1 139 ? 10.364 14.620 7.017 1.00 49.54 122 ILE A O 1
ATOM 797 N N . TYR A 1 140 ? 12.039 15.867 6.173 1.00 50.84 123 TYR A N 1
ATOM 798 C CA . TYR A 1 140 ? 12.707 16.065 7.457 1.00 55.43 123 TYR A CA 1
ATOM 799 C C . TYR A 1 140 ? 12.495 17.451 8.087 1.00 52.87 123 TYR A C 1
ATOM 800 O O . TYR A 1 140 ? 13.186 17.802 9.039 1.00 55.34 123 TYR A O 1
ATOM 809 N N . ASN A 1 141 ? 11.564 18.246 7.572 1.00 48.46 124 ASN A N 1
ATOM 810 C CA . ASN A 1 141 ? 11.337 19.567 8.156 1.00 47.84 124 ASN A CA 1
ATOM 811 C C . ASN A 1 141 ? 10.100 19.594 9.044 1.00 46.31 124 ASN A C 1
ATOM 812 O O . ASN A 1 141 ? 9.355 20.577 9.071 1.00 46.56 124 ASN A O 1
ATOM 817 N N . VAL A 1 142 ? 9.906 18.509 9.787 1.00 42.61 125 VAL A N 1
ATOM 818 C CA . VAL A 1 142 ? 8.720 18.345 10.601 1.00 40.21 125 VAL A CA 1
ATOM 819 C C . VAL A 1 142 ? 9.084 1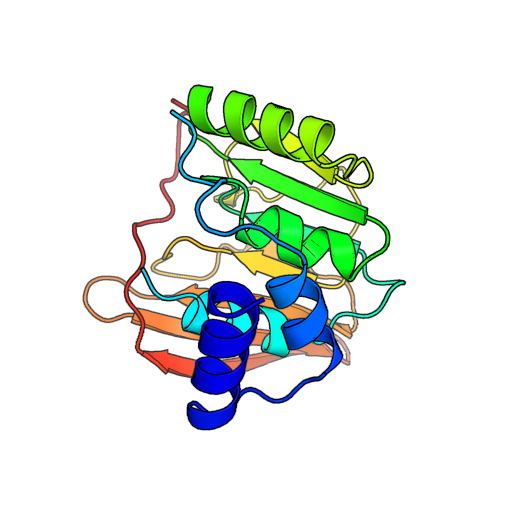7.917 12.017 1.00 39.65 125 VAL A C 1
ATOM 820 O O . VAL A 1 142 ? 9.819 16.951 12.221 1.00 44.14 125 VAL A O 1
ATOM 824 N N . SER A 1 143 ? 8.573 18.651 12.993 1.00 36.43 126 SER A N 1
ATOM 825 C CA . SER A 1 143 ? 8.730 18.265 14.386 1.00 39.94 126 SER A CA 1
ATOM 826 C C . SER A 1 143 ? 7.394 17.763 14.916 1.00 38.48 126 SER A C 1
ATOM 827 O O . SER A 1 143 ? 6.415 18.505 14.938 1.00 37.85 126 SER A O 1
ATOM 830 N N . THR A 1 144 ? 7.343 16.493 15.308 1.00 42.32 127 THR A N 1
ATOM 831 C CA . THR A 1 144 ? 6.113 15.911 15.851 1.00 44.48 127 THR A CA 1
ATOM 832 C C . THR A 1 144 ? 6.152 15.905 17.370 1.00 45.98 127 THR A C 1
ATOM 833 O O . THR A 1 144 ? 7.225 15.930 17.968 1.00 47.89 127 THR A O 1
ATOM 837 N N . LYS A 1 145 ? 4.978 15.853 17.992 1.00 45.11 128 LYS A N 1
ATOM 838 C CA . LYS A 1 145 ? 4.876 15.853 19.455 1.00 40.02 128 LYS A CA 1
ATOM 839 C C . LYS A 1 145 ? 3.649 15.080 19.902 1.00 37.83 128 LYS A C 1
ATOM 840 O O . LYS A 1 145 ? 2.548 15.358 19.425 1.00 36.15 128 LYS A O 1
ATOM 846 N N . HIS A 1 146 ? 3.833 14.122 20.814 1.00 35.15 129 HIS A N 1
ATOM 847 C CA . HIS A 1 146 ? 2.703 13.416 21.425 1.00 34.92 129 HIS A CA 1
ATOM 848 C C . HIS A 1 146 ? 2.161 14.270 22.564 1.00 34.11 129 HIS A C 1
ATOM 849 O O . HIS A 1 146 ? 2.800 14.399 23.604 1.00 36.89 129 HIS A O 1
ATOM 856 N N . GLY A 1 147 ? 0.992 14.864 22.349 1.00 32.22 130 GLY A N 1
ATOM 857 C CA . GLY A 1 147 ? 0.443 15.839 23.273 1.00 33.99 130 GLY A CA 1
ATOM 858 C C . GLY A 1 147 ? -0.969 16.282 22.913 1.00 38.41 130 GLY A C 1
ATOM 859 O O . GLY A 1 147 ? -1.626 15.690 22.052 1.00 35.57 130 GLY A O 1
ATOM 860 N N . ASP A 1 148 ? -1.430 17.340 23.576 1.00 43.33 131 ASP A N 1
ATOM 861 C CA . ASP A 1 148 ? -2.820 17.788 23.490 1.00 41.52 131 ASP A CA 1
ATOM 862 C C . ASP A 1 148 ? -2.939 19.142 22.786 1.00 42.16 131 ASP A C 1
ATOM 863 O O . ASP A 1 148 ? -2.645 20.186 23.364 1.00 45.71 131 ASP A O 1
ATOM 868 N N . GLY A 1 149 ? -3.385 19.116 21.534 1.00 37.27 132 GLY A N 1
ATOM 869 C CA . GLY A 1 149 ? -3.453 20.317 20.723 1.00 36.04 132 GLY A CA 1
ATOM 870 C C . GLY A 1 149 ? -4.186 21.490 21.345 1.00 35.14 132 GLY A C 1
ATOM 871 O O . GLY A 1 149 ? -3.925 22.632 20.989 1.00 38.04 132 GLY A O 1
ATOM 872 N N . TRP A 1 150 ? -5.103 21.218 22.271 1.00 32.63 133 TRP A N 1
ATOM 873 C CA . TRP A 1 150 ? -5.803 22.295 22.967 1.00 29.50 133 TRP A CA 1
ATOM 874 C C . TRP A 1 150 ? -4.811 23.297 23.540 1.00 29.89 133 TRP A C 1
ATOM 875 O O . TRP A 1 150 ? -5.149 24.461 23.757 1.00 31.00 133 TRP A O 1
ATOM 886 N N . GLN A 1 151 ? -3.586 22.836 23.782 1.00 30.73 134 GLN A N 1
ATOM 887 C CA . GLN A 1 151 ? -2.568 23.650 24.441 1.00 32.10 134 GLN A CA 1
ATOM 888 C C . GLN A 1 151 ? -1.605 24.246 23.429 1.00 33.66 134 GLN A C 1
ATOM 889 O O . GLN A 1 151 ? -0.771 25.089 23.767 1.00 33.05 134 GLN A O 1
ATOM 895 N N . GLY A 1 152 ? -1.718 23.797 22.184 1.00 35.11 135 GLY A N 1
ATOM 896 C CA . GLY A 1 152 ? -0.839 24.268 21.136 1.00 35.55 135 GLY A CA 1
ATOM 897 C C . GLY A 1 152 ? 0.569 23.761 21.347 1.00 34.80 135 GLY A C 1
ATOM 898 O O . GLY A 1 152 ? 0.767 22.618 21.755 1.00 34.73 135 GLY A O 1
ATOM 899 N N . TRP A 1 153 ? 1.543 24.617 21.058 1.00 34.49 136 TRP A N 1
ATOM 900 C CA . TRP A 1 153 ? 2.945 24.290 21.243 1.00 36.69 136 TRP A CA 1
ATOM 901 C C . TRP A 1 153 ? 3.713 25.585 21.468 1.00 40.95 136 TRP A C 1
ATOM 902 O O . TRP A 1 153 ? 4.545 25.978 20.659 1.00 45.84 136 TRP A O 1
ATOM 913 N N . PRO A 1 154 ? 3.441 26.237 22.598 1.00 41.92 137 PRO A N 1
ATOM 914 C CA . PRO A 1 154 ? 3.943 27.569 22.941 1.00 43.97 137 PRO A CA 1
ATOM 915 C C . PRO A 1 154 ? 5.446 27.668 22.752 1.00 43.50 137 PRO A C 1
ATOM 916 O O . PRO A 1 154 ? 5.922 28.578 22.074 1.00 45.45 137 PRO A O 1
ATOM 920 N N . ALA A 1 155 ? 6.177 26.741 23.362 1.00 42.05 138 ALA A N 1
ATOM 921 C CA . ALA A 1 155 ? 7.629 26.745 23.297 1.00 47.35 138 ALA A CA 1
ATOM 922 C C . ALA A 1 155 ? 8.083 27.232 21.932 1.00 49.54 138 ALA A C 1
ATOM 923 O O . ALA A 1 155 ? 8.767 28.244 21.819 1.00 53.01 138 ALA A O 1
ATOM 925 N N . ARG A 1 156 ? 7.685 26.512 20.891 1.00 51.18 139 ARG A N 1
ATOM 926 C CA . ARG A 1 156 ? 7.973 26.929 19.530 1.00 52.72 139 ARG A CA 1
ATOM 927 C C . ARG A 1 156 ? 7.204 28.213 19.248 1.00 53.81 139 ARG A C 1
ATOM 928 O O . ARG A 1 156 ? 5.989 28.258 19.396 1.00 48.00 139 ARG A O 1
ATOM 936 N N . GLY A 1 157 ? 7.932 29.257 18.860 1.00 61.72 140 GLY A N 1
ATOM 937 C CA . GLY A 1 157 ? 7.416 30.619 18.829 1.00 60.96 140 GLY A CA 1
ATOM 938 C C . GLY A 1 157 ? 6.038 30.796 18.230 1.00 56.02 140 GLY A C 1
ATOM 939 O O . GLY A 1 157 ? 5.400 29.826 17.826 1.00 56.33 140 GLY A O 1
ATOM 940 N N . PRO A 1 158 ? 5.569 32.049 18.161 1.00 49.95 141 PRO A N 1
ATOM 941 C CA . PRO A 1 158 ? 4.290 32.314 17.504 1.00 43.96 141 PRO A CA 1
ATOM 942 C C . PRO A 1 158 ? 4.316 31.692 16.109 1.00 44.17 141 PRO A C 1
ATOM 943 O O . PRO A 1 158 ? 5.379 31.600 15.490 1.00 46.05 141 PRO A O 1
ATOM 947 N N . PHE A 1 159 ? 3.162 31.262 15.624 1.00 38.21 142 PHE A N 1
ATOM 948 C CA . PHE A 1 159 ? 3.099 30.598 14.339 1.00 37.62 142 PHE A CA 1
ATOM 949 C C . PHE A 1 159 ? 2.402 31.467 13.296 1.00 38.37 142 PHE A C 1
ATOM 950 O O . PHE A 1 159 ? 1.454 32.193 13.602 1.00 38.18 142 PHE A O 1
ATOM 958 N N . ASP A 1 160 ? 2.890 31.399 12.065 1.00 39.64 143 ASP A N 1
ATOM 959 C CA . ASP A 1 160 ? 2.301 32.150 10.963 1.00 38.65 143 ASP A CA 1
ATOM 960 C C . ASP A 1 160 ? 1.017 31.488 10.480 1.00 36.85 143 ASP A C 1
ATOM 961 O O . ASP A 1 160 ? 0.066 32.156 10.081 1.00 36.45 143 ASP A O 1
ATOM 966 N N . ALA A 1 161 ? 0.980 30.167 10.528 1.00 36.67 144 ALA A N 1
ATOM 967 C CA . ALA A 1 161 ? -0.230 29.458 10.133 1.00 33.49 144 ALA A CA 1
ATOM 968 C C . ALA A 1 161 ? -0.574 28.389 11.151 1.00 32.79 144 ALA A C 1
ATOM 969 O O . ALA A 1 161 ? 0.291 27.644 11.600 1.00 33.59 144 ALA A O 1
ATOM 971 N N . ILE A 1 162 ? -1.844 28.310 11.520 1.00 33.83 145 ILE A N 1
ATOM 972 C CA . ILE A 1 162 ? -2.267 27.263 12.429 1.00 31.85 145 ILE A CA 1
ATOM 973 C C . ILE A 1 162 ? -3.371 26.446 11.804 1.00 32.42 145 ILE A C 1
ATOM 974 O O . ILE A 1 162 ? -4.437 26.974 11.474 1.00 33.19 145 ILE A O 1
ATOM 979 N N . LEU A 1 163 ? -3.104 25.156 11.631 1.00 31.22 146 LEU A N 1
ATOM 980 C CA . LEU A 1 163 ? -4.089 24.261 11.051 1.00 30.89 146 LEU A CA 1
ATOM 981 C C . LEU A 1 163 ? -4.563 23.236 12.082 1.00 32.31 146 LEU A C 1
ATOM 982 O O . LEU A 1 163 ? -3.767 22.562 12.734 1.00 33.11 146 LEU A O 1
ATOM 987 N N . VAL A 1 164 ? -5.869 23.122 12.235 1.00 30.23 147 VAL A N 1
ATOM 988 C CA . VAL A 1 164 ? -6.396 22.221 13.230 1.00 30.56 147 VAL A CA 1
ATOM 989 C C . VAL A 1 164 ? -7.334 21.309 12.500 1.00 29.43 147 VAL A C 1
ATOM 990 O O . VAL A 1 164 ? -8.232 21.773 11.807 1.00 28.82 147 VAL A O 1
ATOM 994 N N . THR A 1 165 ? -7.118 20.006 12.639 1.00 31.18 148 THR A N 1
ATOM 995 C CA . THR A 1 165 ? -7.862 19.052 11.833 1.00 29.72 148 THR A CA 1
ATOM 996 C C . THR A 1 165 ? -8.801 18.193 12.660 1.00 28.09 148 THR A C 1
ATOM 997 O O . THR A 1 165 ? -9.136 17.085 12.252 1.00 27.24 148 THR A O 1
ATOM 1001 N N . ALA A 1 166 ? -9.226 18.718 13.810 1.00 28.29 149 ALA A N 1
ATOM 1002 C CA . ALA A 1 166 ? -10.262 18.092 14.634 1.00 27.34 149 ALA A CA 1
ATOM 1003 C C . ALA A 1 166 ? -11.265 19.147 15.097 1.00 26.38 149 ALA A C 1
ATOM 1004 O O . ALA A 1 166 ? -10.894 20.284 15.369 1.00 27.43 149 ALA A O 1
ATOM 1006 N N . ALA A 1 167 ? -12.537 18.778 15.183 1.00 24.40 150 ALA A N 1
ATOM 1007 C CA . ALA A 1 167 ? -13.566 19.753 15.539 1.00 25.08 150 ALA A CA 1
ATOM 1008 C C . ALA A 1 167 ? -13.477 20.194 17.000 1.00 34.72 150 ALA A C 1
ATOM 1009 O O . ALA A 1 167 ? -13.253 19.371 17.894 1.00 36.90 150 ALA A O 1
ATOM 1011 N N . ALA A 1 168 ? -13.647 21.496 17.233 1.00 33.88 151 ALA A N 1
ATOM 1012 C CA . ALA A 1 168 ? -13.781 22.038 18.583 1.00 31.13 151 ALA A CA 1
ATOM 1013 C C . ALA A 1 168 ? -15.032 22.900 18.647 1.00 34.59 151 ALA A C 1
ATOM 1014 O O . ALA A 1 168 ? -15.342 23.617 17.698 1.00 36.56 151 ALA A O 1
ATOM 1016 N N . ALA A 1 169 ? -15.745 22.830 19.768 1.00 36.13 152 ALA A N 1
ATOM 1017 C CA . ALA A 1 169 ? -17.004 23.550 19.929 1.00 34.79 152 ALA A CA 1
ATOM 1018 C C . ALA A 1 169 ? -16.744 25.044 19.964 1.00 35.99 152 ALA A C 1
ATOM 1019 O O . ALA A 1 169 ? -17.614 25.838 19.616 1.00 40.38 152 ALA A O 1
ATOM 1021 N N . LYS A 1 170 ? -15.537 25.406 20.397 1.00 32.21 153 LYS A N 1
ATOM 1022 C CA A LYS A 1 170 ? -15.093 26.796 20.474 0.53 31.09 153 LYS A CA 1
ATOM 1023 C CA B LYS A 1 170 ? -15.099 26.795 20.419 0.47 30.90 153 LYS A CA 1
ATOM 1024 C C . LYS A 1 170 ? -13.598 26.828 20.190 1.00 31.78 153 LYS A C 1
ATOM 1025 O O . LYS A 1 170 ? -12.898 25.849 20.446 1.00 35.59 153 LYS A O 1
ATOM 1036 N N . VAL A 1 171 ? -13.100 27.949 19.685 1.00 35.97 154 VAL A N 1
ATOM 1037 C CA . VAL A 1 171 ? -11.679 28.052 19.388 1.00 35.81 154 VAL A CA 1
ATOM 1038 C C . VAL A 1 171 ? -10.847 27.958 20.658 1.00 38.48 154 VAL A C 1
ATOM 1039 O O . VAL A 1 171 ? -11.027 28.745 21.582 1.00 40.71 154 VAL A O 1
ATOM 1043 N N . PRO A 1 172 ? -9.936 26.980 20.719 1.00 36.44 155 PRO A N 1
ATOM 1044 C CA . PRO A 1 172 ? -9.015 26.949 21.854 1.00 32.47 155 PRO A CA 1
ATOM 1045 C C . PRO A 1 172 ? -8.297 28.283 21.950 1.00 37.21 155 PRO A C 1
ATOM 1046 O O . PRO A 1 172 ? -7.634 28.673 20.988 1.00 43.93 155 PRO A O 1
ATOM 1050 N N . GLN A 1 173 ? -8.428 28.972 23.079 1.00 31.71 156 GLN A N 1
ATOM 1051 C CA . GLN A 1 173 ? -7.829 30.296 23.242 1.00 34.69 156 GLN A CA 1
ATOM 1052 C C . GLN A 1 173 ? -6.303 30.233 23.190 1.00 35.28 156 GLN A C 1
ATOM 1053 O O . GLN A 1 173 ? -5.638 31.203 22.801 1.00 36.33 156 GLN A O 1
ATOM 1059 N N . SER A 1 174 ? -5.750 29.086 23.575 1.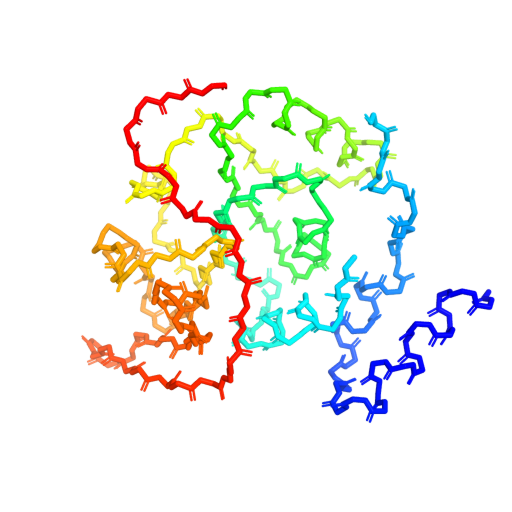00 36.37 157 SER A N 1
ATOM 1060 C CA . SER A 1 174 ? -4.308 28.876 23.513 1.00 39.15 157 SER A CA 1
ATOM 1061 C C . SER A 1 174 ? -3.791 29.047 22.090 1.00 38.95 157 SER A C 1
ATOM 1062 O O . SER A 1 174 ? -2.716 29.616 21.871 1.00 39.33 157 SER A O 1
ATOM 1065 N N . LEU A 1 175 ? -4.562 28.548 21.126 1.00 37.38 158 LEU A N 1
ATOM 1066 C CA . LEU A 1 175 ? -4.201 28.660 19.717 1.00 32.90 158 LEU A CA 1
ATOM 1067 C C . LEU A 1 175 ? -4.196 30.116 19.300 1.00 32.62 158 LEU A C 1
ATOM 1068 O O . LEU A 1 175 ? -3.226 30.600 18.732 1.00 38.63 158 LEU A O 1
ATOM 1073 N N . LEU A 1 176 ? -5.274 30.824 19.608 1.00 29.98 159 LEU A N 1
ATOM 1074 C CA . LEU A 1 176 ? -5.314 32.256 19.366 1.00 32.45 159 LEU A CA 1
ATOM 1075 C C . LEU A 1 176 ? -4.070 32.936 19.923 1.00 37.25 159 LEU A C 1
ATOM 1076 O O . LEU A 1 176 ? -3.460 33.784 19.271 1.00 39.09 159 LEU A O 1
ATOM 1081 N N . ASP A 1 177 ? -3.702 32.572 21.145 1.00 40.60 160 ASP A N 1
ATOM 1082 C CA . ASP A 1 177 ? -2.562 33.192 21.794 1.00 43.29 160 ASP A CA 1
ATOM 1083 C C . ASP A 1 177 ? -1.260 32.881 21.056 1.00 40.94 160 ASP A C 1
ATOM 1084 O O . ASP A 1 177 ? -0.328 33.680 21.078 1.00 41.43 160 ASP A O 1
ATOM 1089 N N . GLN A 1 178 ? -1.202 31.731 20.389 1.00 39.62 161 GLN A N 1
ATOM 1090 C CA . GLN A 1 178 ? 0.001 31.334 19.644 1.00 43.41 161 GLN A CA 1
ATOM 1091 C C . GLN A 1 178 ? 0.019 31.783 18.169 1.00 44.69 161 GLN A C 1
ATOM 1092 O O . GLN A 1 178 ? 0.906 31.398 17.400 1.00 45.34 161 GLN A O 1
ATOM 1098 N N . LEU A 1 179 ? -0.948 32.608 17.783 1.00 42.75 162 LEU A N 1
ATOM 1099 C CA . LEU A 1 179 ? -1.053 33.057 16.400 1.00 40.24 162 LEU A CA 1
ATOM 1100 C C . LEU A 1 179 ? -0.248 34.323 16.168 1.00 42.11 162 LEU A C 1
ATOM 1101 O O . LEU A 1 179 ? -0.619 35.397 16.637 1.00 45.36 162 LEU A O 1
ATOM 1106 N N . ALA A 1 180 ? 0.852 34.196 15.435 1.00 44.60 163 ALA A N 1
ATOM 1107 C CA . ALA A 1 180 ? 1.698 35.345 15.123 1.00 45.66 163 ALA A CA 1
ATOM 1108 C C . ALA A 1 180 ? 0.892 36.440 14.448 1.00 41.57 163 ALA A C 1
ATOM 1109 O O . ALA A 1 180 ? -0.212 36.198 13.971 1.00 39.50 163 ALA A O 1
ATOM 1111 N N . GLU A 1 181 ? 1.448 37.644 14.419 1.00 43.04 164 GLU A N 1
ATOM 1112 C CA . GLU A 1 181 ? 0.838 38.760 13.710 1.00 46.65 1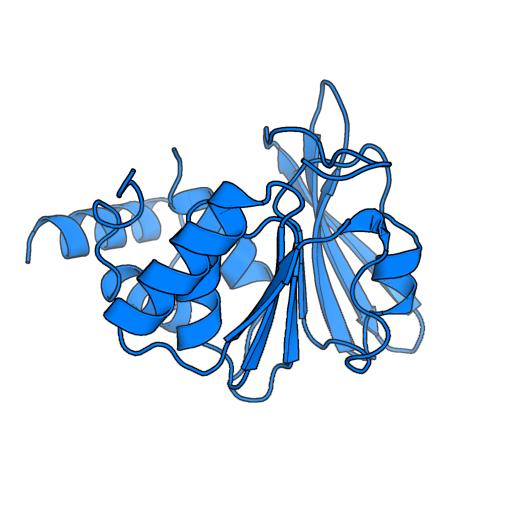64 GLU A CA 1
ATOM 1113 C C . GLU A 1 181 ? 0.826 38.441 12.221 1.00 48.58 164 GLU A C 1
ATOM 1114 O O . GLU A 1 181 ? 1.815 37.948 11.690 1.00 51.23 164 GLU A O 1
ATOM 1120 N N . GLY A 1 182 ? -0.295 38.705 11.555 1.0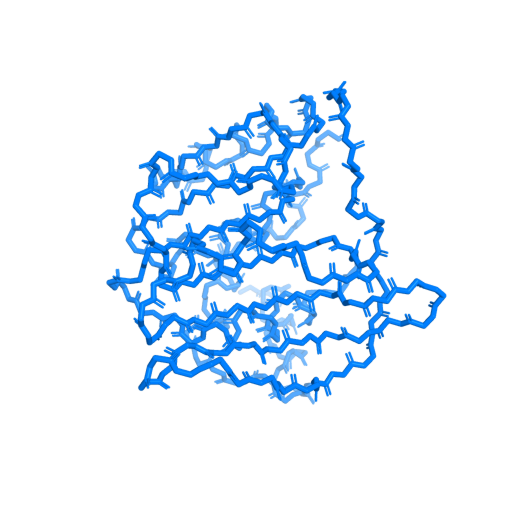0 47.94 165 GLY A N 1
ATOM 1121 C CA . GLY A 1 182 ? -0.425 38.414 10.139 1.00 46.81 165 GLY A CA 1
ATOM 1122 C C . GLY A 1 182 ? -0.598 36.929 9.894 1.00 46.54 165 GLY A C 1
ATOM 1123 O O . GLY A 1 182 ? -0.581 36.460 8.752 1.00 51.55 165 GLY A O 1
ATOM 1124 N N . GLY A 1 183 ? -0.771 36.181 10.973 1.00 42.22 166 GLY A N 1
ATOM 1125 C CA . GLY A 1 183 ? -0.947 34.745 10.878 1.00 38.47 166 GLY A CA 1
ATOM 1126 C C . GLY A 1 183 ? -2.369 34.354 10.524 1.00 38.68 166 GLY A C 1
ATOM 1127 O O . GLY A 1 183 ? -3.299 35.129 10.757 1.00 41.27 166 GLY A O 1
ATOM 1128 N N . ARG A 1 184 ? -2.528 33.155 9.960 1.00 33.52 167 ARG A N 1
ATOM 1129 C CA . ARG A 1 184 ? -3.837 32.612 9.606 1.00 30.93 167 ARG A CA 1
ATOM 1130 C C . ARG A 1 184 ? -4.088 31.306 10.345 1.00 30.82 167 ARG A C 1
ATOM 1131 O O . ARG A 1 184 ? -3.187 30.475 10.472 1.00 32.23 167 ARG A O 1
ATOM 1139 N N . MET A 1 185 ? -5.314 31.121 10.823 1.00 26.16 168 MET A N 1
ATOM 1140 C CA . MET A 1 185 ? -5.691 29.883 11.481 1.00 28.24 168 MET A CA 1
ATOM 1141 C C . MET A 1 185 ? -6.863 29.271 10.739 1.00 26.05 168 MET A C 1
ATOM 1142 O O . MET A 1 185 ? -7.798 29.975 10.362 1.00 27.90 168 MET A O 1
ATOM 1147 N N . VAL A 1 186 ? -6.820 27.961 10.547 1.00 25.42 169 VAL A N 1
ATOM 1148 C CA . VAL A 1 186 ? -7.935 27.245 9.943 1.00 26.06 169 VAL A CA 1
ATOM 1149 C C . VAL A 1 186 ? -8.383 26.141 10.883 1.00 27.60 169 VAL A C 1
ATOM 1150 O O . VAL A 1 186 ? -7.564 25.318 11.307 1.00 27.30 169 VAL A O 1
ATOM 1154 N N . ILE A 1 187 ? -9.682 26.106 11.185 1.00 29.71 170 ILE A N 1
ATOM 1155 C CA . ILE A 1 187 ? -10.207 25.222 12.229 1.00 31.45 170 ILE A CA 1
ATOM 1156 C C . ILE A 1 187 ? -11.690 24.872 12.055 1.00 31.43 170 ILE A C 1
ATOM 1157 O O . ILE A 1 187 ? -12.500 25.742 11.738 1.00 36.03 170 ILE A O 1
ATOM 1162 N N . PRO A 1 188 ? -12.050 23.591 12.261 1.00 28.48 171 PRO A N 1
ATOM 1163 C CA . PRO A 1 188 ? -13.457 23.161 12.279 1.00 29.89 171 PRO A CA 1
ATOM 1164 C C . PRO A 1 188 ? -14.093 23.451 13.630 1.00 33.57 171 PRO A C 1
ATOM 1165 O O . PRO A 1 188 ? -13.605 22.964 14.647 1.00 32.75 171 PRO A O 1
ATOM 1169 N N . VAL A 1 189 ? -15.177 24.214 13.636 1.00 34.60 172 VAL A N 1
ATOM 1170 C CA . VAL A 1 189 ? -15.779 24.665 14.877 1.00 30.37 172 VAL A CA 1
ATOM 1171 C C . VAL A 1 189 ? -17.243 24.248 14.944 1.00 31.14 172 VAL A C 1
ATOM 1172 O O . VAL A 1 189 ? -17.984 24.394 13.974 1.00 31.08 172 VAL A O 1
ATOM 1176 N N . GLY A 1 190 ? -17.654 23.722 16.090 1.00 34.62 173 GLY A N 1
ATOM 1177 C CA . GLY A 1 190 ? -19.031 23.304 16.284 1.00 40.42 173 GLY A CA 1
ATOM 1178 C C . GLY A 1 190 ? -19.137 21.905 16.862 1.00 45.62 173 GLY A C 1
ATOM 1179 O O . GLY A 1 190 ? -18.128 21.271 17.168 1.00 42.46 173 GLY A O 1
ATOM 1180 N N . GLU A 1 191 ? -20.363 21.420 17.020 1.00 52.95 174 GLU A N 1
ATOM 1181 C CA . GLU A 1 191 ? -20.584 20.064 17.505 1.00 58.06 174 GLU A CA 1
ATOM 1182 C C . GLU A 1 191 ? -21.357 19.270 16.469 1.00 64.36 174 GLU A C 1
ATOM 1183 O O . GLU A 1 191 ? -20.787 18.811 15.479 1.00 64.07 174 GLU A O 1
ATOM 1189 N N . ASP A 1 192 ? -22.654 19.107 16.701 1.00 69.66 175 ASP A N 1
ATOM 1190 C CA . ASP A 1 192 ? -23.530 18.524 15.696 1.00 71.79 175 ASP A CA 1
ATOM 1191 C C . ASP A 1 192 ? -23.229 19.193 14.359 1.00 70.26 175 ASP A C 1
ATOM 1192 O O . ASP A 1 192 ? -22.610 18.592 13.476 1.00 69.35 175 ASP A O 1
ATOM 1197 N N . GLU A 1 193 ? -23.648 20.446 14.218 1.00 69.15 176 GLU A N 1
ATOM 1198 C CA . GLU A 1 193 ? -23.275 21.241 13.052 1.00 66.02 176 GLU A CA 1
ATOM 1199 C C . GLU A 1 193 ? -21.818 21.688 13.172 1.00 56.61 176 GLU A C 1
ATOM 1200 O O . GLU A 1 193 ? -21.340 21.982 14.270 1.00 59.04 176 GLU A O 1
ATOM 1206 N N . GLN A 1 194 ? -21.103 21.716 12.055 1.00 46.44 177 GLN A N 1
ATOM 1207 C CA . GLN A 1 194 ? -19.711 22.155 12.070 1.00 41.49 177 GLN A CA 1
ATOM 1208 C C . GLN A 1 194 ? -19.409 23.064 10.893 1.00 39.80 177 GLN A C 1
ATOM 1209 O O . GLN A 1 194 ? -19.837 22.801 9.770 1.00 42.11 177 GLN A O 1
ATOM 1215 N N . TYR A 1 195 ? -18.658 24.127 11.150 1.00 36.92 178 TYR A N 1
ATOM 1216 C CA . TYR A 1 195 ? -18.173 24.966 10.072 1.00 39.99 178 TYR A CA 1
ATOM 1217 C C . TYR A 1 195 ? -16.678 25.196 10.178 1.00 36.90 178 TYR A C 1
ATOM 1218 O O . TYR A 1 195 ? -16.144 25.392 11.262 1.00 32.84 178 TYR A O 1
ATOM 1227 N N . LEU A 1 196 ? -16.018 25.136 9.027 1.00 36.04 179 LEU A N 1
ATOM 1228 C CA . LEU A 1 196 ? -14.603 25.426 8.909 1.00 34.51 179 LEU A CA 1
ATOM 1229 C C . LEU A 1 196 ? -14.461 26.928 9.018 1.00 32.62 179 LEU A C 1
ATOM 1230 O O . LEU A 1 196 ? -15.184 27.668 8.350 1.00 31.88 179 LEU A O 1
ATOM 1235 N N . TYR A 1 197 ? -13.531 27.384 9.846 1.00 31.42 180 TYR A N 1
ATOM 1236 C CA . TYR A 1 197 ? -13.326 28.814 10.019 1.00 30.94 180 TYR A CA 1
ATOM 1237 C C . TYR A 1 197 ? -11.908 29.211 9.670 1.00 32.28 180 TYR A C 1
ATOM 1238 O O . TYR A 1 197 ? -10.965 28.458 9.915 1.00 35.96 180 TYR A O 1
ATOM 1247 N N . LYS A 1 198 ? -11.762 30.398 9.096 1.00 28.47 181 LYS A N 1
ATOM 1248 C CA . LYS A 1 198 ? -10.450 30.989 8.920 1.00 28.08 181 LYS A CA 1
ATOM 1249 C C . LYS A 1 198 ? -10.395 32.262 9.741 1.00 31.12 181 LYS A C 1
ATOM 1250 O O . LYS A 1 198 ? -11.269 33.127 9.624 1.00 32.18 181 LYS A O 1
ATOM 1256 N N . ILE A 1 199 ? -9.371 32.362 10.580 1.00 27.96 182 ILE A N 1
ATOM 1257 C CA . ILE A 1 199 ? -9.203 33.501 11.470 1.00 26.62 182 ILE A CA 1
ATOM 1258 C C . ILE A 1 199 ? -7.839 34.098 11.180 1.00 27.35 182 ILE A C 1
ATOM 1259 O O . ILE A 1 199 ? -6.868 33.361 10.980 1.00 33.83 182 ILE A O 1
ATOM 1264 N N . VAL A 1 200 ? -7.763 35.422 11.130 1.00 29.11 183 VAL A N 1
ATOM 1265 C CA . VAL A 1 200 ? -6.491 36.093 10.884 1.00 33.45 183 VAL A CA 1
ATOM 1266 C C . VAL A 1 200 ? -6.202 37.095 11.983 1.00 39.55 183 VAL A C 1
ATOM 1267 O O . VAL A 1 200 ? -7.117 37.637 12.601 1.00 44.39 183 VAL A O 1
ATOM 1271 N N . ARG A 1 201 ? -4.922 37.330 12.234 1.00 40.42 184 ARG A N 1
ATOM 1272 C CA . ARG A 1 201 ? -4.518 38.333 13.200 1.00 39.71 184 ARG A CA 1
ATOM 1273 C C . ARG A 1 201 ? -3.817 39.412 12.418 1.00 42.95 184 ARG A C 1
ATOM 1274 O O . ARG A 1 201 ? -2.712 39.198 11.929 1.00 48.31 184 ARG A O 1
ATOM 1282 N N . GLN A 1 202 ? -4.470 40.560 12.276 1.00 44.08 185 GLN A N 1
ATOM 1283 C CA . GLN A 1 202 ? -3.925 41.667 11.494 1.00 47.52 185 GLN A CA 1
ATOM 1284 C C . GLN A 1 202 ? -4.270 42.999 12.140 1.00 49.00 185 GLN A C 1
ATOM 1285 O O . GLN A 1 202 ? -5.431 43.255 12.448 1.00 50.66 185 GLN A O 1
ATOM 1291 N N . GLY A 1 203 ? -3.268 43.854 12.323 1.00 48.98 186 GLY A N 1
ATOM 1292 C CA . GLY A 1 203 ? -3.475 45.111 13.015 1.00 53.36 186 GLY A CA 1
ATOM 1293 C C . GLY A 1 203 ? -3.816 44.889 14.480 1.00 59.10 186 GLY A C 1
ATOM 1294 O O . GLY A 1 203 ? -4.469 45.724 15.110 1.00 67.08 186 GLY A O 1
ATOM 1295 N N . GLY A 1 204 ? -3.373 43.763 15.030 1.00 55.44 187 GLY A N 1
ATOM 1296 C CA . GLY A 1 204 ? -3.627 43.460 16.426 1.00 57.28 187 GLY A CA 1
ATOM 1297 C C . GLY A 1 204 ? -5.033 42.938 16.635 1.00 55.75 187 GLY A C 1
ATOM 1298 O O . GLY A 1 204 ? -5.398 42.514 17.727 1.00 53.81 187 GLY A O 1
ATOM 1299 N N . GLN A 1 205 ? -5.816 42.958 15.565 1.00 55.74 188 GLN A N 1
ATOM 1300 C CA . GLN A 1 205 ? -7.204 42.533 15.618 1.00 49.42 188 GLN A CA 1
ATOM 1301 C C . GLN A 1 205 ? -7.405 41.157 14.994 1.00 41.20 188 GLN A C 1
ATOM 1302 O O . GLN A 1 205 ? -6.842 40.848 13.954 1.00 42.60 188 GLN A O 1
ATOM 1308 N N . PHE A 1 206 ? -8.204 40.329 15.652 1.00 37.93 189 PHE A N 1
ATOM 1309 C CA . PHE A 1 206 ? -8.534 39.011 15.146 1.00 37.19 189 PHE A CA 1
ATOM 1310 C C . PHE A 1 206 ? -9.795 39.127 14.310 1.00 39.83 189 PHE A C 1
ATOM 1311 O O . PHE A 1 206 ? -10.770 39.751 14.733 1.00 42.98 189 PHE A O 1
ATOM 1319 N N . ILE A 1 207 ? -9.776 38.536 13.124 1.00 37.95 190 ILE A N 1
ATOM 1320 C CA . ILE A 1 207 ? -10.937 38.580 12.248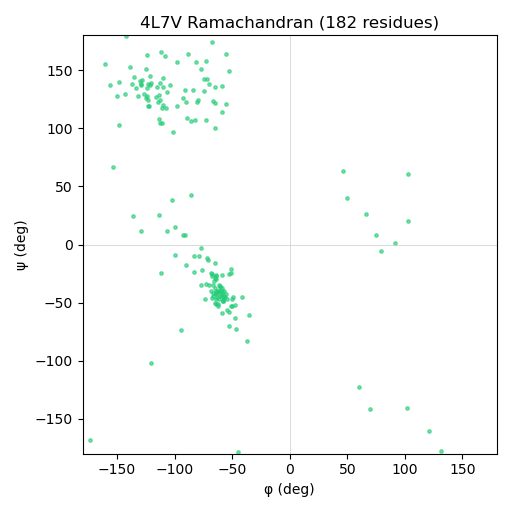 1.00 41.22 190 ILE A CA 1
ATOM 1321 C C . ILE A 1 207 ? -11.350 37.183 11.798 1.00 40.26 190 ILE A C 1
ATOM 1322 O O . ILE A 1 207 ? -10.525 36.398 11.319 1.00 37.42 190 ILE A O 1
ATOM 1327 N N . SER A 1 208 ? -12.636 36.885 11.952 1.00 40.09 191 SER A N 1
ATOM 1328 C CA . SER A 1 208 ? -13.159 35.547 11.705 1.00 34.75 191 SER A CA 1
ATOM 1329 C C . SER A 1 208 ? -13.975 35.453 10.408 1.00 33.34 191 SER A C 1
ATOM 1330 O O . SER A 1 208 ? -14.853 36.277 10.163 1.00 36.82 191 SER A O 1
ATOM 1333 N N . GLU A 1 209 ? -13.677 34.451 9.580 1.00 31.38 192 GLU A N 1
ATOM 1334 C CA . GLU A 1 209 ? -14.466 34.171 8.380 1.00 34.61 192 GLU A CA 1
ATOM 1335 C C . GLU A 1 209 ? -15.008 32.752 8.409 1.00 33.05 192 GLU A C 1
ATOM 1336 O O . GLU A 1 209 ? -14.236 31.799 8.439 1.00 27.06 192 GLU A O 1
ATOM 1342 N N . ARG A 1 210 ? -16.327 32.601 8.393 1.00 29.45 193 ARG A N 1
ATOM 1343 C CA . ARG A 1 210 ? -16.905 31.266 8.312 1.00 34.89 193 ARG A CA 1
ATOM 1344 C C . ARG A 1 210 ? -16.856 30.796 6.865 1.00 36.08 193 ARG A C 1
ATOM 1345 O O . ARG A 1 210 ? -17.370 31.473 5.978 1.00 30.08 193 ARG A O 1
ATOM 1353 N N . VAL A 1 211 ? -16.238 29.644 6.626 1.00 33.88 194 VAL A N 1
ATOM 1354 C CA . VAL A 1 211 ? -15.995 29.186 5.255 1.00 31.11 194 VAL A CA 1
ATOM 1355 C C . VAL A 1 211 ? -17.091 28.251 4.734 1.00 33.24 194 VAL A C 1
ATOM 1356 O O . VAL A 1 211 ? -17.910 28.656 3.913 1.00 34.58 194 VAL A O 1
ATOM 1360 N N . GLU A 1 212 ? -17.116 27.010 5.211 1.00 34.51 195 GLU A N 1
ATOM 1361 C CA . GLU A 1 212 ? -18.121 26.058 4.751 1.00 38.80 195 GLU A CA 1
ATOM 1362 C C . GLU A 1 212 ? -18.320 24.880 5.698 1.00 40.62 195 GLU A C 1
ATOM 1363 O O . GLU A 1 212 ? -17.415 24.503 6.438 1.00 41.19 195 GLU A O 1
ATOM 1369 N N . ALA A 1 213 ? -19.505 24.279 5.633 1.00 39.00 196 ALA A N 1
ATOM 1370 C CA . ALA A 1 213 ? -19.869 23.164 6.504 1.00 38.34 196 ALA A CA 1
ATOM 1371 C C . ALA A 1 213 ? -18.939 21.959 6.369 1.00 40.00 196 ALA A C 1
ATOM 1372 O O . ALA A 1 213 ? -18.575 21.566 5.262 1.00 40.73 196 ALA A O 1
ATOM 1374 N N . VAL A 1 214 ? -18.566 21.371 7.504 1.00 39.98 197 VAL A N 1
ATOM 1375 C CA . VAL A 1 214 ? -17.749 20.164 7.501 1.00 38.46 197 VAL A CA 1
ATOM 1376 C C . VAL A 1 214 ? -18.153 19.196 8.606 1.00 41.81 197 VAL A C 1
ATOM 1377 O O . VAL A 1 214 ? -19.069 19.464 9.389 1.00 38.88 197 VAL A O 1
ATOM 1381 N N . ARG A 1 215 ? -17.463 18.064 8.657 1.00 47.71 198 ARG A N 1
ATOM 1382 C CA . ARG A 1 215 ? -17.663 17.096 9.723 1.00 51.59 198 ARG A CA 1
ATOM 1383 C C . ARG A 1 215 ? -16.365 16.360 10.029 1.00 51.92 198 ARG A C 1
ATOM 1384 O O . ARG A 1 215 ? -15.958 15.466 9.283 1.00 55.70 198 ARG A O 1
ATOM 1392 N N . PHE A 1 216 ? -15.717 16.759 11.121 1.00 45.49 199 PHE A N 1
ATOM 1393 C CA . PHE A 1 216 ? -14.519 16.088 11.614 1.00 40.86 199 PHE A CA 1
ATOM 1394 C C . PHE A 1 216 ? -14.802 15.388 12.931 1.00 39.19 199 PHE A C 1
ATOM 1395 O O . PHE A 1 216 ? -15.808 15.664 13.588 1.00 35.15 199 PHE A O 1
ATOM 1403 N N . VAL A 1 217 ? -13.886 14.509 13.324 1.00 36.98 200 VAL A N 1
ATOM 1404 C CA . VAL A 1 217 ? -13.919 13.915 14.647 1.00 35.29 200 VAL A CA 1
ATOM 1405 C C . VAL A 1 217 ? -13.504 14.988 15.633 1.00 31.55 200 VAL A C 1
ATOM 1406 O O . VAL A 1 217 ? -12.838 15.949 15.251 1.00 29.73 200 VAL A O 1
ATOM 1410 N N . PRO A 1 218 ? -13.883 14.823 16.913 1.00 32.85 201 PRO A N 1
ATOM 1411 C CA . PRO A 1 218 ? -13.690 15.853 17.941 1.00 28.23 201 PRO A CA 1
ATOM 1412 C C . PRO A 1 218 ? -12.239 16.039 18.355 1.00 26.39 201 PRO A C 1
ATOM 1413 O O . PRO A 1 218 ? -11.488 15.069 18.409 1.00 27.81 201 PRO A O 1
ATOM 1417 N N . LEU A 1 219 ? -11.855 17.287 18.611 1.00 27.40 202 LEU A N 1
ATOM 1418 C CA . LEU A 1 219 ? -10.611 17.612 19.309 1.00 27.82 202 LEU A CA 1
ATOM 1419 C C . LEU A 1 219 ? -10.783 17.254 20.788 1.00 33.81 202 LEU A C 1
ATOM 1420 O O . LEU A 1 219 ? -11.507 17.936 21.518 1.00 35.29 202 LEU A O 1
ATOM 1425 N N . VAL A 1 220 ? -10.132 16.184 21.234 1.00 35.31 203 VAL A N 1
ATOM 1426 C CA . VAL A 1 220 ? -10.388 15.670 22.572 1.00 36.23 203 VAL A CA 1
ATOM 1427 C C . VAL A 1 220 ? -9.439 16.243 23.607 1.00 34.60 203 VAL A C 1
ATOM 1428 O O . VAL A 1 220 ? -8.227 16.156 23.463 1.00 37.64 203 VAL A O 1
ATOM 1432 N N . ALA A 1 221 ? -9.997 16.817 24.662 1.00 37.09 204 ALA A N 1
ATOM 1433 C CA . ALA A 1 221 ? -9.177 17.437 25.698 1.00 36.42 204 ALA A CA 1
ATOM 1434 C C . ALA A 1 221 ? -8.782 16.436 26.780 1.00 34.13 204 ALA A C 1
ATOM 1435 O O . ALA A 1 221 ? -9.374 15.363 26.885 1.00 34.18 204 ALA A O 1
ATOM 1437 N N . GLY A 1 222 ? -7.782 16.791 27.584 1.00 32.89 205 GLY A N 1
ATOM 1438 C CA . GLY A 1 222 ? -7.427 15.984 28.736 1.00 32.23 205 GLY A CA 1
ATOM 1439 C C . GLY A 1 222 ? -6.205 15.121 28.520 1.00 32.94 205 GLY A C 1
ATOM 1440 O O . GLY A 1 222 ? -5.248 15.548 27.885 1.00 32.14 205 GLY A O 1
ATOM 1441 N N . ASP A 1 223 ? -6.253 13.898 29.039 1.00 34.74 206 ASP A N 1
ATOM 1442 C CA . ASP A 1 223 ? -5.130 12.968 28.968 1.00 35.99 206 ASP A CA 1
ATOM 1443 C C . ASP A 1 223 ? -4.824 12.487 27.546 1.00 43.93 206 ASP A C 1
ATOM 1444 O O . ASP A 1 223 ? -5.557 12.776 26.602 1.00 41.95 206 ASP A O 1
ATOM 1449 N N . LEU A 1 224 ? -3.739 11.732 27.415 1.00 44.88 207 LEU A N 1
ATOM 1450 C CA . LEU A 1 224 ? -3.277 11.272 26.117 1.00 43.18 207 LEU A CA 1
ATOM 1451 C C . LEU A 1 224 ? -3.528 9.774 25.968 1.00 45.11 207 LEU A C 1
ATOM 1452 O O . LEU A 1 224 ? -3.764 9.072 26.957 1.00 47.27 207 LEU A O 1
ATOM 1457 N N . ALA A 1 225 ? -3.498 9.295 24.726 1.00 42.56 208 ALA A N 1
ATOM 1458 C CA . ALA A 1 225 ? -3.620 7.868 24.449 1.00 42.56 208 ALA A CA 1
ATOM 1459 C C . ALA A 1 225 ? -2.563 7.445 23.447 1.00 43.45 208 ALA A C 1
ATOM 1460 O O . ALA A 1 225 ? -1.632 8.206 23.148 1.00 39.77 208 ALA A O 1
#